Protein AF-A0A7S4JSS5-F1 (afdb_monomer)

pLDDT: mean 75.56, std 13.75, range [35.56, 93.44]

Foldseek 3Di:
DDPDPVVVVVVVVVLVVVLVQVLCVVVVHDGPCDPVNVVVCVVVVSDNPDDPDPDDLVSLLVVLVVVCVVVVDSDDDCPDPPVPNSVPLLVLLVLVVCVVVVNNVVDPDDRDDPVSVVSCVVRVRDSDDPPPPDVVVLVVVLVVVCVVVVDSDDDPDPVPDPVVCVVNSVVVVVVCVVVVVPPPPDD

Sequence (187 aa):
MAIGDGMHAALCRWAMLQRYKWKRVLGGKKNPLTPARIKALQSINFEVRVKAREKSFWDWFEELKEYKEKYGTAHVPAKDKDKELAIWAPHTRHTFSLMKQGGAKKRNVTVPKEEEFKTLSEIGFKFEVYPRKDCWTYFSKLRAYAEEHGTCHVSKDPHDQDKAYKDVYDFVAGNRAPWHQKRGERK

InterPro domains:
  IPR005114 Helicase-associated [PF03457] (54-125)

Radius of gyration: 26.45 Å; Cα contacts (8 Å, |Δi|>4): 104; chains: 1; bounding box: 56×60×69 Å

Mean predicted aligned error: 16.42 Å

Secondary structure (DSSP, 8-state):
----HHHHHHHHHHHHHHHHHHHHHHTT------HHHHHHHHTTT-------PPPPHHHHHHHHHHHHHHHS-S---TT-S-HHHHHHHHHHHHHHHHHHTTGGGGTT--PPPHHHHHHHHHTT-----PPP--HHHHHHHHHHHHHHHS-------TTS--GGGHHHHHHHHHHHTTTSTTSS---

Organism: NCBI:txid265563

Solvent-accessible surface area (backbone atoms only — not comparable to full-atom values): 11566 Å² total; per-residue (Å²): 136,86,82,56,76,63,59,57,54,52,49,52,53,50,52,50,51,51,37,53,49,51,50,34,49,77,68,74,39,93,61,92,73,46,72,69,57,52,54,60,36,54,77,69,69,58,78,64,85,65,75,71,80,80,76,48,74,66,56,54,50,52,53,43,49,55,44,18,71,75,67,76,41,43,75,69,49,81,82,41,91,53,59,64,57,22,53,46,54,60,50,56,20,49,54,49,54,30,48,77,69,68,50,43,85,80,48,103,61,90,74,79,51,74,68,59,51,50,57,41,47,75,66,57,41,75,55,76,69,76,73,74,85,49,68,65,65,50,47,54,51,46,48,51,45,23,72,75,68,74,41,77,79,76,71,88,52,85,90,71,59,60,74,90,50,50,68,53,41,56,51,53,51,64,68,49,62,67,59,68,73,66,70,77,78,76,131

Structure (mmCIF, N/CA/C/O backbone):
data_AF-A0A7S4JSS5-F1
#
_entry.id   AF-A0A7S4JSS5-F1
#
loop_
_atom_site.group_PDB
_atom_site.id
_atom_site.type_symbol
_atom_site.label_atom_id
_atom_site.label_alt_id
_atom_site.label_comp_id
_atom_site.label_asym_id
_atom_site.label_entity_id
_atom_site.label_seq_id
_atom_site.pdbx_PDB_ins_code
_atom_site.Cartn_x
_atom_site.Cartn_y
_atom_site.Cartn_z
_atom_site.occupancy
_atom_site.B_iso_or_equiv
_atom_site.auth_seq_id
_atom_site.auth_comp_id
_atom_site.auth_asym_id
_atom_site.auth_atom_id
_atom_site.pdbx_PDB_model_num
ATOM 1 N N . MET A 1 1 ? 2.925 -44.717 -25.547 1.00 35.56 1 MET A N 1
ATOM 2 C CA . MET A 1 1 ? 4.253 -44.068 -25.558 1.00 35.56 1 MET A CA 1
ATOM 3 C C . MET A 1 1 ? 4.213 -42.890 -24.598 1.00 35.56 1 MET A C 1
ATOM 5 O O . MET A 1 1 ? 3.570 -41.895 -24.901 1.00 35.56 1 MET A O 1
ATOM 9 N N . ALA A 1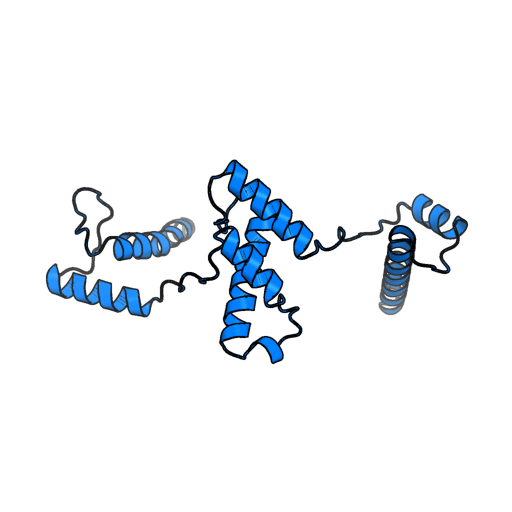 2 ? 4.789 -43.047 -23.404 1.00 46.22 2 ALA A N 1
ATOM 10 C CA . ALA A 1 2 ? 4.842 -41.994 -22.393 1.00 46.22 2 ALA A CA 1
ATOM 11 C C . ALA A 1 2 ? 5.943 -40.997 -22.780 1.00 46.22 2 ALA A C 1
ATOM 13 O O . ALA A 1 2 ? 7.128 -41.293 -22.648 1.00 46.22 2 ALA A O 1
ATOM 14 N N . ILE A 1 3 ? 5.557 -39.848 -23.332 1.00 46.34 3 ILE A N 1
ATOM 15 C CA . ILE A 1 3 ? 6.494 -38.766 -23.640 1.00 46.34 3 ILE A CA 1
ATOM 16 C C . ILE A 1 3 ? 6.808 -38.071 -22.313 1.00 46.34 3 ILE A C 1
ATOM 18 O O . ILE A 1 3 ? 5.915 -37.586 -21.625 1.00 46.34 3 ILE A O 1
ATOM 22 N N . GLY A 1 4 ? 8.082 -38.135 -21.932 1.00 47.12 4 GLY A N 1
ATOM 23 C CA . GLY A 1 4 ? 8.571 -37.950 -20.572 1.00 47.12 4 GLY A CA 1
ATOM 24 C C . GLY A 1 4 ? 8.329 -36.580 -19.939 1.00 47.12 4 GLY A C 1
ATOM 25 O O . GLY A 1 4 ? 8.569 -35.524 -20.527 1.00 47.12 4 GLY A O 1
ATOM 26 N N . ASP A 1 5 ? 7.992 -36.649 -18.656 1.00 58.59 5 ASP A N 1
ATOM 27 C CA . ASP A 1 5 ? 7.847 -35.574 -17.667 1.00 58.59 5 ASP A CA 1
ATOM 28 C C . ASP A 1 5 ? 9.017 -34.547 -17.680 1.00 58.59 5 ASP A C 1
ATOM 30 O O . ASP A 1 5 ? 8.863 -33.354 -17.408 1.00 58.59 5 ASP A O 1
ATOM 34 N N . GLY A 1 6 ? 10.211 -34.972 -18.118 1.00 59.28 6 GLY A N 1
ATOM 35 C CA . GLY A 1 6 ? 11.405 -34.126 -18.239 1.00 59.28 6 GLY A CA 1
ATOM 36 C C . GLY A 1 6 ? 11.409 -33.126 -19.409 1.00 59.28 6 GLY A C 1
ATOM 37 O O . GLY A 1 6 ? 11.974 -32.035 -19.270 1.00 59.28 6 GLY A O 1
ATOM 38 N N . MET A 1 7 ? 10.769 -33.441 -20.547 1.00 61.00 7 MET A N 1
ATOM 39 C CA . MET A 1 7 ? 10.690 -32.517 -21.697 1.00 61.00 7 MET A CA 1
ATOM 40 C C . MET A 1 7 ? 9.817 -31.307 -21.371 1.00 61.00 7 MET A C 1
ATOM 42 O O . MET A 1 7 ? 10.160 -30.173 -21.718 1.00 61.00 7 MET A O 1
ATOM 46 N N . HIS A 1 8 ? 8.728 -31.536 -20.638 1.00 72.88 8 HIS A N 1
ATOM 47 C CA . HIS A 1 8 ? 7.829 -30.478 -20.203 1.00 72.88 8 HIS A CA 1
ATOM 48 C C . HIS A 1 8 ? 8.540 -29.516 -19.233 1.00 72.88 8 HIS A C 1
ATOM 50 O O . HIS A 1 8 ? 8.498 -28.299 -19.412 1.00 72.88 8 HIS A O 1
ATOM 56 N N . ALA A 1 9 ? 9.324 -30.042 -18.285 1.00 78.94 9 ALA A N 1
ATOM 57 C CA . ALA A 1 9 ? 10.119 -29.231 -17.360 1.00 78.94 9 ALA A CA 1
ATOM 58 C C . ALA A 1 9 ? 11.232 -28.413 -18.050 1.00 78.94 9 ALA A C 1
ATOM 60 O O . ALA A 1 9 ? 11.518 -27.275 -17.659 1.00 78.94 9 ALA A O 1
ATOM 61 N N . ALA A 1 10 ? 11.888 -28.965 -19.075 1.00 84.88 10 ALA A N 1
ATOM 62 C CA . ALA A 1 10 ? 12.876 -28.233 -19.871 1.00 84.88 10 ALA A CA 1
ATOM 63 C C . ALA A 1 10 ? 12.229 -27.084 -20.665 1.00 84.88 10 ALA A C 1
ATOM 65 O O . ALA A 1 10 ? 12.739 -25.959 -20.642 1.00 84.88 10 ALA A O 1
ATOM 66 N N . LEU A 1 11 ? 11.069 -27.335 -21.282 1.00 85.44 11 LEU A N 1
ATOM 67 C CA . LEU A 1 11 ? 10.308 -26.320 -22.007 1.00 85.44 11 LEU A CA 1
ATOM 68 C C . LEU A 1 11 ? 9.803 -25.209 -21.076 1.00 85.44 11 LEU A C 1
ATOM 70 O O . LEU A 1 11 ? 9.965 -24.030 -21.394 1.00 85.44 11 LEU A O 1
ATOM 74 N N . CYS A 1 12 ? 9.277 -25.552 -19.895 1.00 81.75 12 CYS A N 1
ATOM 75 C CA . CYS A 1 12 ? 8.869 -24.568 -18.889 1.00 81.75 12 CYS A CA 1
ATOM 76 C C . CYS A 1 12 ? 10.036 -23.666 -18.468 1.00 81.75 12 CYS A C 1
ATOM 78 O O . CYS A 1 12 ? 9.891 -22.442 -18.436 1.00 81.75 12 CYS A O 1
ATOM 80 N N . ARG A 1 13 ? 11.212 -24.246 -18.186 1.00 84.12 13 ARG A N 1
ATOM 81 C CA . ARG A 1 13 ? 12.423 -23.482 -17.833 1.00 84.12 13 ARG A CA 1
ATOM 82 C C . ARG A 1 13 ? 12.860 -22.557 -18.963 1.00 84.12 13 ARG A C 1
ATOM 84 O O . ARG A 1 13 ? 13.151 -21.385 -18.718 1.00 84.12 13 ARG A O 1
ATOM 91 N N . TRP A 1 14 ? 12.855 -23.050 -20.199 1.00 89.19 14 TRP A N 1
ATOM 92 C CA . TRP A 1 14 ? 13.199 -22.242 -21.363 1.00 89.19 14 TRP A CA 1
ATOM 93 C C . TRP A 1 14 ? 12.212 -21.088 -21.569 1.00 89.19 14 TRP A C 1
ATOM 95 O O . TRP A 1 14 ? 12.639 -19.942 -21.717 1.00 89.19 14 TRP A O 1
ATOM 105 N N . ALA A 1 15 ? 10.905 -21.350 -21.489 1.00 86.81 15 ALA A N 1
ATOM 106 C CA . ALA A 1 15 ? 9.869 -20.328 -21.604 1.00 86.81 15 ALA A CA 1
ATOM 107 C C . ALA A 1 15 ? 9.991 -19.264 -20.498 1.00 86.81 15 ALA A C 1
ATOM 109 O O . ALA A 1 15 ? 9.910 -18.066 -20.777 1.00 86.81 15 ALA A O 1
ATOM 110 N N . MET A 1 16 ? 10.262 -19.664 -19.250 1.00 83.12 16 MET A N 1
ATOM 111 C CA . MET A 1 16 ? 10.532 -18.720 -18.156 1.00 83.12 16 MET A CA 1
ATOM 112 C C . MET A 1 16 ? 11.741 -17.828 -18.453 1.00 83.12 16 MET A C 1
ATOM 114 O O . MET A 1 16 ? 11.676 -16.614 -18.252 1.00 83.12 16 MET A O 1
ATOM 118 N N . LEU A 1 17 ? 12.819 -18.403 -18.989 1.00 87.38 17 LEU A N 1
ATOM 119 C CA . LEU A 1 17 ? 14.012 -17.650 -19.360 1.00 87.38 17 LEU A CA 1
ATOM 120 C C . LEU A 1 17 ? 13.736 -16.658 -20.500 1.00 87.38 17 LEU A C 1
ATOM 122 O O . LEU A 1 17 ? 14.213 -15.524 -20.434 1.00 87.38 17 LEU A O 1
ATOM 126 N N . GLN A 1 18 ? 12.948 -17.041 -21.512 1.00 89.25 18 GLN A N 1
ATOM 127 C CA . GLN A 1 18 ? 12.545 -16.121 -22.583 1.00 89.25 18 GLN A CA 1
ATOM 128 C C . GLN A 1 18 ? 11.708 -14.960 -22.033 1.00 89.25 18 GLN A C 1
ATOM 130 O O . GLN A 1 18 ? 12.017 -13.806 -22.324 1.00 89.25 18 GLN A O 1
ATOM 135 N N . ARG A 1 19 ? 10.720 -15.233 -21.165 1.00 86.56 19 ARG A N 1
ATOM 136 C CA . ARG A 1 19 ? 9.912 -14.189 -20.503 1.00 86.56 19 ARG A CA 1
ATOM 137 C C . ARG A 1 19 ? 10.776 -13.239 -19.676 1.00 86.56 19 ARG A C 1
ATOM 139 O O . ARG A 1 19 ? 10.634 -12.024 -19.796 1.00 86.56 19 ARG A O 1
ATOM 146 N N . TYR A 1 20 ? 11.700 -13.771 -18.874 1.00 83.31 20 TYR A N 1
ATOM 147 C CA . TYR A 1 20 ? 12.634 -12.967 -18.081 1.00 83.31 20 TYR A CA 1
ATOM 148 C C . TYR A 1 20 ? 13.501 -12.074 -18.971 1.00 83.31 20 TYR A C 1
ATOM 150 O O . TYR A 1 20 ? 13.651 -10.876 -18.711 1.00 83.31 20 TYR A O 1
ATOM 158 N N . LYS A 1 21 ? 14.063 -12.640 -20.045 1.00 86.50 21 LYS A N 1
ATOM 159 C CA . LYS A 1 21 ? 14.942 -11.885 -20.928 1.00 86.50 21 LYS A CA 1
ATOM 160 C C . LYS A 1 21 ? 14.178 -10.802 -21.698 1.00 86.50 21 LYS A C 1
ATOM 162 O O . LYS A 1 21 ? 14.630 -9.659 -21.741 1.00 86.50 21 LYS A O 1
ATOM 167 N N . TRP A 1 22 ? 13.004 -11.120 -22.229 1.00 86.38 22 TRP A N 1
ATOM 168 C CA . TRP A 1 22 ? 12.162 -10.146 -22.918 1.00 86.38 22 TRP A CA 1
ATOM 169 C C . TRP A 1 22 ? 11.688 -9.035 -21.961 1.00 86.38 22 TRP A C 1
ATOM 171 O O . TRP A 1 22 ? 11.808 -7.859 -22.297 1.00 86.38 22 TRP A O 1
ATOM 181 N N . LYS A 1 23 ? 11.315 -9.353 -20.710 1.00 81.06 23 LYS A N 1
ATOM 182 C CA . LYS A 1 23 ? 11.014 -8.340 -19.675 1.00 81.06 23 LYS A CA 1
ATOM 183 C C . LYS A 1 23 ? 12.166 -7.347 -19.465 1.00 81.06 23 LYS A C 1
ATOM 185 O O . LYS A 1 23 ? 11.926 -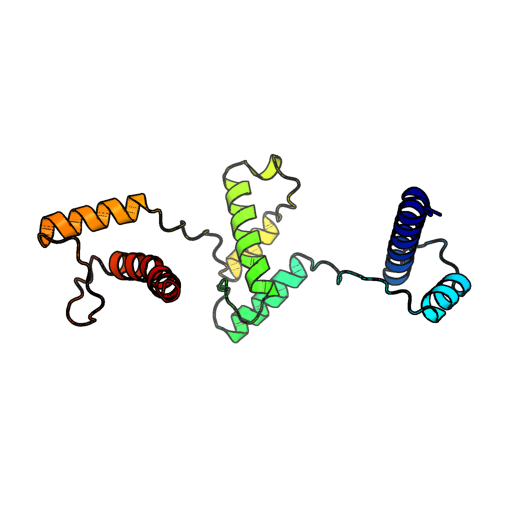6.158 -19.282 1.00 81.06 23 LYS A O 1
ATOM 190 N N . ARG A 1 24 ? 13.421 -7.805 -19.496 1.00 80.50 24 ARG A N 1
ATOM 191 C CA . ARG A 1 24 ? 14.591 -6.915 -19.377 1.00 80.50 24 ARG A CA 1
ATOM 192 C C . ARG A 1 24 ? 14.757 -5.983 -20.578 1.00 80.50 24 ARG A C 1
ATOM 194 O O . ARG A 1 24 ? 15.133 -4.838 -20.357 1.00 80.50 24 ARG A O 1
ATOM 201 N N . VAL A 1 25 ? 14.466 -6.460 -21.794 1.00 82.25 25 VAL A N 1
ATOM 202 C CA . VAL A 1 25 ? 14.479 -5.629 -23.012 1.00 82.25 25 VAL A CA 1
ATOM 203 C C . VAL A 1 25 ? 13.425 -4.526 -22.908 1.00 82.25 25 VAL A C 1
ATOM 205 O O . VAL A 1 25 ? 13.749 -3.365 -23.123 1.00 82.25 25 VAL A O 1
ATOM 208 N N . LEU A 1 26 ? 12.202 -4.866 -22.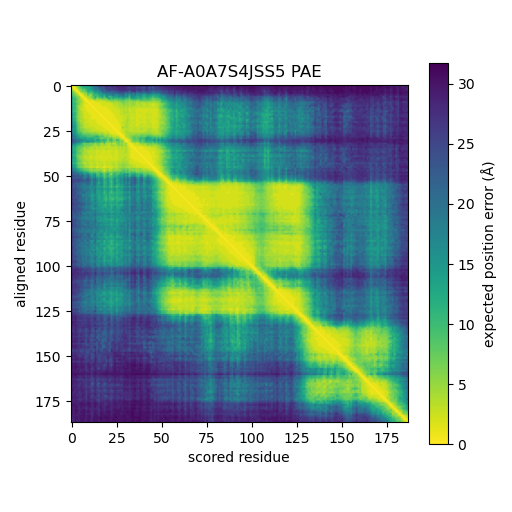481 1.00 77.75 26 LEU A N 1
ATOM 209 C CA . LEU A 1 26 ? 11.130 -3.883 -22.258 1.00 77.75 26 LEU A CA 1
ATOM 210 C C . LEU A 1 26 ? 11.490 -2.853 -21.176 1.00 77.75 26 LEU A C 1
ATOM 212 O O . LEU A 1 26 ? 11.133 -1.689 -21.288 1.00 77.75 26 LEU A O 1
ATOM 216 N N . GLY A 1 27 ? 12.232 -3.264 -20.145 1.00 74.75 27 GLY A N 1
ATOM 217 C CA . GLY A 1 27 ? 12.748 -2.374 -19.101 1.00 74.75 27 GLY A CA 1
ATOM 218 C C . GLY A 1 27 ? 14.031 -1.615 -19.464 1.00 74.75 27 GLY A C 1
ATOM 219 O O . GLY A 1 27 ? 14.712 -1.155 -18.550 1.00 74.75 27 GLY A O 1
ATOM 220 N N . GLY A 1 28 ? 14.423 -1.558 -20.743 1.00 74.88 28 GLY A N 1
ATOM 221 C CA . GLY A 1 28 ? 15.594 -0.807 -21.220 1.00 74.88 28 GLY A CA 1
ATOM 222 C C . GLY A 1 28 ? 16.959 -1.372 -20.802 1.00 74.88 28 GLY A C 1
ATOM 223 O O . GLY A 1 28 ? 17.986 -0.720 -20.983 1.00 74.88 28 GLY A O 1
ATOM 224 N N . LYS A 1 29 ? 17.017 -2.582 -20.229 1.00 74.88 29 LYS A N 1
ATOM 225 C CA . LYS A 1 29 ? 18.276 -3.203 -19.784 1.00 74.88 29 LYS A CA 1
ATOM 226 C C . LYS A 1 29 ? 18.942 -3.938 -20.950 1.00 74.88 29 LYS A C 1
ATOM 228 O O . LYS A 1 29 ? 18.287 -4.723 -21.633 1.00 74.88 29 LYS A O 1
ATOM 233 N N . LYS A 1 30 ? 20.268 -3.791 -21.107 1.00 69.62 30 LYS A N 1
ATOM 234 C CA . LYS A 1 30 ? 21.060 -4.560 -22.091 1.00 69.62 30 LYS A CA 1
ATOM 235 C C . LYS A 1 30 ? 20.833 -6.066 -21.896 1.00 69.62 30 LYS A C 1
ATOM 237 O O . LYS A 1 30 ? 21.023 -6.589 -20.792 1.00 69.62 30 LYS A O 1
ATOM 242 N N . ASN A 1 31 ? 20.392 -6.753 -22.950 1.00 71.81 31 ASN A N 1
ATOM 243 C CA . ASN A 1 31 ? 20.125 -8.190 -22.940 1.00 71.81 31 ASN A CA 1
ATOM 244 C C . ASN A 1 31 ? 20.330 -8.797 -24.343 1.00 71.81 31 ASN A C 1
ATOM 246 O O . ASN A 1 31 ? 19.901 -8.179 -25.312 1.00 71.81 31 ASN A O 1
ATOM 250 N N . PRO A 1 32 ? 20.906 -10.007 -24.470 1.00 66.06 32 PRO A N 1
ATOM 251 C CA . PRO A 1 32 ? 21.094 -10.726 -25.738 1.00 66.06 32 PRO A CA 1
ATOM 252 C C . PRO A 1 32 ? 19.828 -11.183 -26.495 1.00 66.06 32 PRO A C 1
ATOM 254 O O . PRO A 1 32 ? 19.960 -12.000 -27.407 1.00 66.06 32 PRO A O 1
ATOM 257 N N . LEU A 1 33 ? 18.603 -10.745 -26.159 1.00 77.31 33 LEU A N 1
ATOM 258 C CA . LEU A 1 33 ? 17.459 -11.096 -27.015 1.00 77.31 33 LEU A CA 1
ATOM 259 C C . LEU A 1 33 ? 17.535 -10.270 -28.300 1.00 77.31 33 LEU A C 1
ATOM 261 O O . LEU A 1 33 ? 17.313 -9.063 -28.282 1.00 77.31 33 LEU A O 1
ATOM 265 N N . THR A 1 34 ? 17.858 -10.924 -29.412 1.00 84.25 34 THR A N 1
ATOM 266 C CA . THR A 1 34 ? 17.898 -10.259 -30.712 1.00 84.25 34 THR A CA 1
ATOM 267 C C . THR A 1 34 ? 16.483 -9.862 -31.152 1.00 84.25 34 THR A C 1
ATOM 269 O O . THR A 1 34 ? 15.525 -10.587 -30.855 1.00 84.25 34 THR A O 1
ATOM 272 N N . PRO A 1 35 ? 16.321 -8.764 -31.914 1.00 84.12 35 PRO A N 1
ATOM 273 C CA . PRO A 1 35 ? 15.027 -8.390 -32.490 1.00 84.12 35 PRO A CA 1
ATOM 274 C C . PRO A 1 35 ? 14.380 -9.528 -33.294 1.00 84.12 35 PRO A C 1
ATOM 276 O O . PRO A 1 35 ? 13.177 -9.756 -33.200 1.00 84.12 35 PRO A O 1
ATOM 279 N N . ALA A 1 36 ? 15.192 -10.318 -34.006 1.00 87.62 36 ALA A N 1
ATOM 280 C CA . ALA A 1 36 ? 14.738 -11.499 -34.737 1.00 87.62 36 ALA A CA 1
ATOM 281 C C . ALA A 1 36 ? 14.100 -12.558 -33.818 1.00 87.62 36 ALA A C 1
ATOM 283 O O . ALA A 1 36 ? 13.058 -13.122 -34.148 1.00 87.62 36 ALA A O 1
ATOM 284 N N . ARG A 1 37 ? 14.679 -12.798 -32.630 1.00 86.88 37 ARG A N 1
ATOM 285 C CA . ARG A 1 37 ? 14.110 -13.727 -31.644 1.00 86.88 37 ARG A CA 1
ATOM 286 C C . ARG A 1 37 ? 12.810 -13.189 -31.043 1.00 86.88 37 ARG A C 1
ATOM 288 O O . ARG A 1 37 ? 11.900 -13.979 -30.828 1.00 86.88 37 ARG A O 1
ATOM 295 N N . ILE A 1 38 ? 12.704 -11.879 -30.802 1.00 86.12 38 ILE A N 1
ATOM 296 C CA . ILE A 1 38 ? 11.454 -11.247 -30.340 1.00 86.12 38 ILE A CA 1
ATOM 297 C C . ILE A 1 38 ? 10.347 -11.462 -31.375 1.00 86.12 38 ILE A C 1
ATOM 299 O O . ILE A 1 38 ? 9.281 -11.958 -31.024 1.00 86.12 38 ILE A O 1
ATOM 303 N N . LYS A 1 39 ? 10.629 -11.184 -32.654 1.00 88.94 39 LYS A N 1
ATOM 304 C CA . LYS A 1 39 ? 9.668 -11.363 -33.751 1.00 88.94 39 LYS A CA 1
ATOM 305 C C . LYS A 1 39 ? 9.189 -12.816 -33.873 1.00 88.94 39 LYS A C 1
ATOM 307 O O . LYS A 1 39 ? 7.998 -13.051 -34.038 1.00 88.94 39 LYS A O 1
ATOM 312 N N . ALA A 1 40 ? 10.094 -13.785 -33.718 1.00 91.56 40 ALA A N 1
ATOM 313 C CA . ALA A 1 40 ? 9.752 -15.210 -33.730 1.00 91.56 40 ALA A CA 1
ATOM 314 C C . ALA A 1 40 ? 8.912 -15.655 -32.514 1.00 91.56 40 ALA A C 1
ATOM 316 O O . ALA A 1 40 ? 8.106 -16.573 -32.614 1.00 91.56 40 ALA A O 1
ATOM 317 N N . LEU A 1 41 ? 9.091 -15.023 -31.350 1.00 90.06 41 LEU A N 1
ATOM 318 C CA . LEU A 1 41 ? 8.246 -15.278 -30.180 1.00 90.06 41 LEU A CA 1
ATOM 319 C C . LEU A 1 41 ? 6.865 -14.613 -30.341 1.00 90.06 41 LEU A C 1
ATOM 321 O O . LEU A 1 41 ? 5.849 -15.207 -29.991 1.00 90.06 41 LEU A O 1
ATOM 325 N N . GLN A 1 42 ? 6.805 -13.417 -30.930 1.00 88.81 42 GLN A N 1
ATOM 326 C CA . GLN A 1 42 ? 5.543 -12.740 -31.249 1.00 88.81 42 GLN A CA 1
ATOM 327 C C . GLN A 1 42 ? 4.704 -13.521 -32.266 1.00 88.81 42 GLN A C 1
ATOM 329 O O . GLN A 1 42 ? 3.492 -13.612 -32.094 1.00 88.81 42 GLN A O 1
ATOM 334 N N . SER A 1 43 ? 5.325 -14.136 -33.280 1.00 93.00 43 SER A N 1
ATOM 335 C CA . SER A 1 43 ? 4.597 -14.901 -34.305 1.00 93.00 43 SER A CA 1
ATOM 336 C C . SER A 1 43 ? 3.879 -16.140 -33.763 1.00 93.00 43 SER A C 1
ATOM 338 O O . SER A 1 43 ? 2.972 -16.642 -34.414 1.00 93.00 43 SER A O 1
ATOM 340 N N . ILE A 1 44 ? 4.269 -16.631 -32.583 1.00 91.25 44 ILE A N 1
ATOM 341 C CA . ILE A 1 44 ? 3.601 -17.743 -31.886 1.00 91.25 44 ILE A CA 1
ATOM 342 C C . ILE A 1 44 ? 2.734 -17.264 -30.711 1.00 91.25 44 ILE A C 1
ATOM 344 O O . ILE A 1 44 ? 2.404 -18.050 -29.827 1.00 91.25 44 ILE A O 1
ATOM 348 N N . ASN A 1 45 ? 2.410 -15.968 -30.667 1.00 85.69 45 ASN A N 1
ATOM 349 C CA . ASN A 1 45 ? 1.656 -15.327 -29.591 1.00 85.69 45 ASN A CA 1
ATOM 350 C C . ASN A 1 45 ? 2.255 -15.581 -28.189 1.00 85.69 45 ASN A C 1
ATOM 352 O O . ASN A 1 45 ? 1.544 -15.799 -27.207 1.00 85.69 45 ASN A O 1
ATOM 356 N N . PHE A 1 46 ? 3.590 -15.598 -28.083 1.00 86.56 46 PHE A N 1
ATOM 357 C CA . PHE A 1 46 ? 4.279 -15.840 -26.817 1.00 86.56 46 PHE A CA 1
ATOM 358 C C . PHE A 1 46 ? 4.099 -14.657 -25.859 1.00 86.56 46 PHE A C 1
ATOM 360 O O . PHE A 1 46 ? 4.767 -13.627 -25.971 1.00 86.56 46 PHE A O 1
ATOM 367 N N . GLU A 1 47 ? 3.222 -14.822 -24.872 1.00 79.75 47 GLU A N 1
ATOM 368 C CA . GLU A 1 47 ? 2.935 -13.782 -23.888 1.00 79.75 47 GLU A CA 1
ATOM 369 C C . GLU A 1 47 ? 4.091 -13.567 -22.899 1.00 79.75 47 GLU A C 1
ATOM 371 O O . GLU A 1 47 ? 4.485 -14.458 -22.126 1.00 79.75 47 GLU A O 1
ATOM 376 N N . VAL A 1 48 ? 4.577 -12.326 -22.835 1.00 77.38 48 VAL A N 1
ATOM 377 C CA . VAL A 1 48 ? 5.369 -11.850 -21.701 1.00 77.38 48 VAL A CA 1
ATOM 378 C C . VAL A 1 48 ? 4.413 -11.288 -20.667 1.00 77.38 48 VAL A C 1
ATOM 380 O O . VAL A 1 48 ? 3.928 -10.167 -20.787 1.00 77.38 48 VAL A O 1
ATOM 383 N N . ARG A 1 49 ? 4.183 -12.046 -19.596 1.00 66.31 49 ARG A N 1
ATOM 384 C CA . ARG A 1 49 ? 3.525 -11.512 -18.400 1.00 66.31 49 ARG A CA 1
ATOM 385 C C . ARG A 1 49 ? 4.489 -10.574 -17.682 1.00 66.31 49 ARG A C 1
ATOM 387 O O . ARG A 1 49 ? 5.218 -10.970 -16.771 1.00 66.31 49 ARG A O 1
ATOM 394 N N . VAL A 1 50 ? 4.544 -9.328 -18.134 1.00 59.09 50 VAL A N 1
ATOM 395 C CA . VAL A 1 50 ? 5.219 -8.260 -17.407 1.00 59.09 50 VAL A CA 1
ATOM 396 C C . VAL A 1 50 ? 4.284 -7.876 -16.269 1.00 59.09 50 VAL A C 1
ATOM 398 O O . VAL A 1 50 ? 3.249 -7.264 -16.500 1.00 59.09 50 VAL A O 1
ATOM 401 N N . LYS A 1 51 ? 4.618 -8.258 -15.028 1.00 56.38 51 LYS A N 1
ATOM 402 C CA . LYS A 1 51 ? 4.044 -7.554 -13.873 1.00 56.38 51 LYS A CA 1
ATOM 403 C C . LYS A 1 51 ? 4.322 -6.069 -14.095 1.00 56.38 51 LYS A C 1
ATOM 405 O O . LYS A 1 51 ? 5.487 -5.744 -14.358 1.00 56.38 51 LYS A O 1
ATOM 410 N N . ALA A 1 52 ? 3.281 -5.237 -14.031 1.00 58.69 52 ALA A N 1
ATOM 411 C CA . ALA A 1 52 ? 3.413 -3.787 -14.071 1.00 58.69 52 ALA A CA 1
ATOM 412 C C . ALA A 1 52 ? 4.564 -3.357 -13.153 1.00 58.69 52 ALA A C 1
ATOM 414 O O . ALA A 1 52 ? 4.861 -4.043 -12.166 1.00 58.69 52 ALA A O 1
ATOM 415 N N . ARG A 1 53 ? 5.270 -2.286 -13.533 1.00 61.84 53 ARG A N 1
ATOM 416 C CA . ARG A 1 53 ? 6.360 -1.739 -12.722 1.00 61.84 53 ARG A CA 1
ATOM 417 C C . ARG A 1 53 ? 5.862 -1.630 -11.279 1.00 61.84 53 ARG A C 1
ATOM 419 O O . ARG A 1 53 ? 4.805 -1.056 -11.048 1.00 61.84 53 ARG A O 1
ATOM 426 N N . GLU A 1 54 ? 6.588 -2.240 -10.344 1.00 69.62 54 GLU A N 1
ATOM 427 C CA . GLU A 1 54 ? 6.261 -2.103 -8.927 1.00 69.62 54 GLU A CA 1
ATOM 428 C C . GLU A 1 54 ? 6.341 -0.617 -8.581 1.00 69.62 54 GLU A C 1
ATOM 430 O O . GLU A 1 54 ? 7.371 0.020 -8.826 1.00 69.62 54 GLU A O 1
ATOM 435 N N . LYS A 1 55 ? 5.225 -0.073 -8.091 1.00 80.88 55 LYS A N 1
ATOM 436 C CA . LYS A 1 55 ? 5.124 1.314 -7.647 1.00 80.88 55 LYS A CA 1
ATOM 437 C C . LYS A 1 55 ? 6.158 1.577 -6.559 1.00 80.88 55 LYS A C 1
ATOM 439 O O . LYS A 1 55 ? 6.300 0.787 -5.620 1.00 80.88 55 LYS A O 1
ATOM 444 N N . SER A 1 56 ? 6.888 2.675 -6.712 1.00 85.56 56 SER A N 1
ATOM 445 C CA . SER A 1 56 ? 7.799 3.183 -5.695 1.00 85.56 56 SER A CA 1
ATOM 446 C C . SER A 1 56 ? 7.016 3.747 -4.506 1.00 85.56 56 SER A C 1
ATOM 448 O O . SER A 1 56 ? 5.816 3.993 -4.609 1.00 85.56 56 SER A O 1
ATOM 450 N N . PHE A 1 57 ? 7.683 3.975 -3.372 1.00 85.69 57 PHE A N 1
ATOM 451 C CA . PHE A 1 57 ? 7.061 4.672 -2.241 1.00 85.69 57 PHE A CA 1
ATOM 452 C C . PHE A 1 57 ? 6.475 6.033 -2.659 1.00 85.69 57 PHE A C 1
ATOM 454 O O . PHE A 1 57 ? 5.364 6.364 -2.258 1.00 85.69 57 PHE A O 1
ATOM 461 N N . TRP A 1 58 ? 7.199 6.792 -3.487 1.00 87.88 58 TRP A N 1
ATOM 462 C CA . TRP A 1 58 ? 6.771 8.118 -3.931 1.00 87.88 58 TRP A CA 1
ATOM 463 C C . TRP A 1 58 ? 5.553 8.062 -4.851 1.00 87.88 58 TRP A C 1
ATOM 465 O O . TRP A 1 58 ? 4.675 8.906 -4.715 1.00 87.88 58 TRP A O 1
ATOM 475 N N . ASP A 1 59 ? 5.454 7.027 -5.689 1.00 89.69 59 ASP A N 1
ATOM 476 C CA . ASP A 1 59 ? 4.281 6.794 -6.541 1.00 89.69 59 ASP A CA 1
ATOM 477 C C . ASP A 1 59 ? 3.035 6.579 -5.655 1.00 89.69 59 ASP A C 1
ATOM 479 O O . ASP A 1 59 ? 1.992 7.193 -5.859 1.00 89.69 59 ASP A O 1
ATOM 483 N N . TRP A 1 60 ? 3.160 5.766 -4.597 1.00 90.50 60 TRP A N 1
ATOM 484 C CA . TRP A 1 60 ? 2.076 5.555 -3.629 1.00 90.50 60 TRP A CA 1
ATOM 485 C C . TRP A 1 60 ? 1.738 6.802 -2.815 1.00 90.50 60 TRP A C 1
ATOM 487 O O . TRP A 1 60 ? 0.581 7.026 -2.464 1.00 90.50 60 TRP A O 1
ATOM 497 N N . PHE A 1 61 ? 2.748 7.598 -2.472 1.00 90.62 61 PHE A N 1
ATOM 498 C CA . PHE A 1 61 ? 2.563 8.838 -1.733 1.00 90.62 61 PHE A CA 1
ATOM 499 C C . PHE A 1 61 ? 1.792 9.878 -2.552 1.00 90.62 61 PHE A C 1
ATOM 501 O O . PHE A 1 61 ? 0.930 10.565 -2.004 1.00 90.62 61 PHE A O 1
ATOM 508 N N . GLU A 1 62 ? 2.076 9.975 -3.849 1.00 91.56 62 GLU A N 1
ATOM 509 C CA . GLU A 1 62 ? 1.355 10.843 -4.779 1.00 91.56 62 GLU A CA 1
ATOM 510 C C . GLU A 1 62 ? -0.110 10.413 -4.920 1.00 91.56 62 GLU A C 1
ATOM 512 O O . GLU A 1 62 ? -1.008 11.216 -4.674 1.00 91.56 62 GLU A O 1
ATOM 517 N N . GLU A 1 63 ? -0.374 9.124 -5.134 1.00 92.44 63 GLU A N 1
ATOM 518 C CA . GLU A 1 63 ? -1.748 8.602 -5.185 1.00 92.44 63 GLU A CA 1
ATOM 519 C C . GLU A 1 63 ? -2.515 8.812 -3.877 1.00 92.44 63 GLU A C 1
ATOM 521 O O . GLU A 1 63 ? -3.710 9.107 -3.874 1.00 92.44 63 GLU A O 1
ATOM 526 N N . LEU A 1 64 ? -1.838 8.705 -2.734 1.00 92.38 64 LEU A N 1
ATOM 527 C CA . LEU A 1 64 ? -2.460 8.965 -1.443 1.00 92.38 64 LEU A CA 1
ATOM 528 C C . LEU A 1 64 ? -2.793 10.455 -1.246 1.00 92.38 64 LEU A C 1
ATOM 530 O O . LEU A 1 64 ? -3.776 10.771 -0.569 1.00 92.38 64 LEU A O 1
ATOM 534 N N . LYS A 1 65 ? -2.014 11.375 -1.834 1.00 93.44 65 LYS A N 1
ATOM 535 C CA . LYS A 1 65 ? -2.351 12.808 -1.862 1.00 93.44 65 LYS A CA 1
ATOM 536 C C . LYS A 1 65 ? -3.594 13.061 -2.700 1.00 93.44 65 LYS A C 1
ATOM 538 O O . LYS A 1 65 ? -4.506 13.719 -2.206 1.00 93.44 65 LYS A O 1
ATOM 543 N N . GLU A 1 66 ? -3.658 12.496 -3.902 1.00 92.44 66 GLU A N 1
ATOM 544 C CA . GLU A 1 66 ? -4.837 12.597 -4.771 1.00 92.44 66 GLU A CA 1
ATOM 545 C C . GLU A 1 66 ? -6.077 12.002 -4.091 1.00 92.44 66 GLU A C 1
ATOM 547 O O . GLU A 1 66 ? -7.158 12.594 -4.084 1.00 92.44 66 GLU A O 1
ATOM 552 N N . TYR A 1 67 ? -5.918 10.852 -3.431 1.00 92.81 67 TYR A N 1
ATOM 553 C CA . TYR A 1 67 ? -6.977 10.237 -2.639 1.00 92.81 67 TYR A CA 1
ATOM 554 C C . TYR A 1 67 ? -7.447 11.172 -1.513 1.00 92.81 67 TYR A C 1
ATOM 556 O O . TYR A 1 67 ? -8.649 11.361 -1.319 1.00 92.81 67 TYR A O 1
ATOM 564 N N . LYS A 1 68 ? -6.517 11.799 -0.783 1.00 92.19 68 LYS A N 1
ATOM 565 C CA . LYS A 1 68 ? -6.855 12.767 0.268 1.00 92.19 68 LYS A CA 1
ATOM 566 C C . LYS A 1 68 ? -7.579 13.986 -0.290 1.00 92.19 68 LYS A C 1
ATOM 568 O O . LYS A 1 68 ? -8.533 14.432 0.336 1.00 92.19 68 LYS A O 1
ATOM 573 N N . GLU A 1 69 ? -7.151 14.519 -1.427 1.00 91.44 69 GLU A N 1
ATOM 574 C CA . GLU A 1 69 ? -7.818 15.645 -2.084 1.00 91.44 69 GLU A CA 1
ATOM 575 C C . GLU A 1 69 ? -9.257 15.282 -2.471 1.00 91.44 69 GLU A C 1
ATOM 577 O O . GLU A 1 69 ? -10.192 16.033 -2.201 1.00 91.44 69 GLU A O 1
ATOM 582 N N . LYS A 1 70 ? -9.454 14.072 -3.000 1.00 91.06 70 LYS A N 1
ATOM 583 C CA . LYS A 1 70 ? -10.760 13.579 -3.440 1.00 91.06 70 LYS A CA 1
ATOM 584 C C . LYS A 1 70 ? -11.725 13.242 -2.300 1.00 91.06 70 LYS A C 1
ATOM 586 O O . LYS A 1 70 ? -12.923 13.487 -2.422 1.00 91.06 70 LYS A O 1
ATOM 591 N N . TYR A 1 71 ? -11.236 12.629 -1.223 1.00 88.81 71 TYR A N 1
ATOM 592 C CA . TYR A 1 71 ? -12.072 12.098 -0.135 1.00 88.81 71 TYR A CA 1
ATOM 593 C C . TYR A 1 71 ? -11.955 12.889 1.176 1.00 88.81 71 TYR A C 1
ATOM 595 O O . TYR A 1 71 ? -12.593 12.540 2.169 1.00 88.81 71 TYR A O 1
ATOM 603 N N . GLY A 1 72 ? -11.117 13.927 1.213 1.00 88.50 72 GLY A N 1
ATOM 604 C CA . GLY A 1 72 ? -10.827 14.732 2.402 1.00 88.50 72 GLY A CA 1
ATOM 605 C C . GLY A 1 72 ? -9.993 14.013 3.469 1.00 88.50 72 GLY A C 1
ATOM 606 O O . GLY A 1 72 ? -9.739 14.573 4.535 1.00 88.50 72 GLY A O 1
ATOM 607 N N . THR A 1 73 ? -9.566 12.769 3.229 1.00 88.25 73 THR A N 1
ATOM 608 C CA . THR A 1 73 ? -8.849 11.952 4.216 1.00 88.25 73 THR A CA 1
ATOM 609 C C . THR A 1 73 ? -7.795 11.064 3.573 1.00 88.25 73 THR A C 1
ATOM 611 O O . THR A 1 73 ? -8.020 10.485 2.519 1.00 88.25 73 THR A O 1
ATOM 614 N N . ALA A 1 74 ? -6.658 10.891 4.250 1.00 88.56 74 ALA A N 1
ATOM 615 C CA . ALA A 1 74 ? -5.640 9.897 3.891 1.00 88.56 74 ALA A CA 1
ATOM 616 C C . ALA A 1 74 ? -5.949 8.502 4.483 1.00 88.56 74 ALA A C 1
ATOM 618 O O . ALA A 1 74 ? -5.113 7.596 4.470 1.00 88.56 74 ALA A O 1
ATOM 619 N N . HIS A 1 75 ? -7.139 8.313 5.061 1.00 87.62 75 HIS A N 1
ATOM 620 C CA . HIS A 1 75 ? -7.584 7.010 5.534 1.00 87.62 75 HIS A CA 1
ATOM 621 C C . HIS A 1 75 ? -8.187 6.199 4.384 1.00 87.62 75 HIS A C 1
ATOM 623 O O . HIS A 1 75 ? -9.328 6.426 3.990 1.00 87.62 75 HIS A O 1
ATOM 629 N N . VAL A 1 76 ? -7.425 5.217 3.897 1.00 88.44 76 VAL A N 1
ATOM 630 C CA . VAL A 1 76 ? -7.899 4.250 2.898 1.00 88.44 76 VAL A CA 1
ATOM 631 C C . VAL A 1 76 ? -8.528 3.027 3.593 1.00 88.44 76 VAL A C 1
ATOM 633 O O . VAL A 1 76 ? -7.825 2.342 4.361 1.00 88.44 76 VAL A O 1
ATOM 636 N N . PRO A 1 77 ? -9.825 2.737 3.361 1.00 83.94 77 PRO A N 1
ATOM 637 C CA . PRO A 1 77 ? -10.498 1.532 3.842 1.00 83.94 77 PRO A CA 1
ATOM 638 C C . PRO A 1 77 ? -10.010 0.258 3.138 1.00 83.94 77 PRO A C 1
ATOM 640 O O . PRO A 1 77 ? -9.665 0.262 1.963 1.00 83.94 77 PRO A O 1
ATOM 643 N N . ALA A 1 78 ? -10.077 -0.889 3.819 1.00 80.38 78 ALA A N 1
ATOM 644 C CA . ALA A 1 78 ? -9.661 -2.177 3.239 1.00 80.38 78 ALA A CA 1
ATOM 645 C C . ALA A 1 78 ? -10.543 -2.663 2.068 1.00 80.38 78 ALA A C 1
ATOM 647 O O . ALA A 1 78 ? -10.154 -3.568 1.335 1.00 80.38 78 ALA A O 1
ATOM 648 N N . LYS A 1 79 ? -11.750 -2.105 1.921 1.00 81.31 79 LYS A N 1
ATOM 649 C CA . LYS A 1 79 ? -12.705 -2.418 0.845 1.00 81.31 79 LYS A CA 1
ATOM 650 C C . LYS A 1 79 ? -12.922 -1.223 -0.086 1.00 81.31 79 LYS A C 1
ATOM 652 O O . LYS A 1 79 ? -14.015 -1.071 -0.628 1.00 81.31 79 LYS A O 1
ATOM 657 N N . ASP A 1 80 ? -11.923 -0.352 -0.209 1.00 88.38 80 ASP A N 1
ATOM 658 C CA . ASP A 1 80 ? -12.032 0.793 -1.104 1.00 88.38 80 ASP A CA 1
ATOM 659 C C . ASP A 1 80 ? -12.197 0.361 -2.572 1.00 88.38 80 ASP A C 1
ATOM 661 O O . ASP A 1 80 ? -11.855 -0.762 -2.961 1.00 88.38 80 ASP A O 1
ATOM 665 N N . LYS A 1 81 ? -12.749 1.263 -3.391 1.00 84.44 81 LYS A N 1
ATOM 666 C CA . LYS A 1 81 ? -12.840 1.078 -4.842 1.00 84.44 81 LYS A CA 1
ATOM 667 C C . LYS A 1 81 ? -11.447 1.058 -5.467 1.00 84.44 81 LYS A C 1
ATOM 669 O O . LYS A 1 81 ? -11.230 0.305 -6.418 1.00 84.44 81 LYS A O 1
ATOM 674 N N . ASP A 1 82 ? -10.520 1.840 -4.916 1.00 87.06 82 ASP A N 1
ATOM 675 C CA . ASP A 1 82 ? -9.106 1.754 -5.245 1.00 87.06 82 ASP A CA 1
ATOM 676 C C . ASP A 1 82 ? -8.483 0.531 -4.564 1.00 87.06 82 ASP A C 1
ATOM 678 O O . ASP A 1 82 ? -8.039 0.552 -3.413 1.00 87.06 82 ASP A O 1
ATOM 682 N N . LYS A 1 83 ? -8.472 -0.578 -5.305 1.00 85.94 83 LYS A N 1
ATOM 683 C CA . LYS A 1 83 ? -7.927 -1.851 -4.828 1.00 85.94 83 LYS A CA 1
ATOM 684 C C . LYS A 1 83 ? -6.431 -1.766 -4.543 1.00 85.94 83 LYS A C 1
ATOM 686 O O . LYS A 1 83 ? -5.943 -2.517 -3.704 1.00 85.94 83 LYS A O 1
ATOM 691 N N . GLU A 1 84 ? -5.706 -0.905 -5.246 1.00 88.00 84 GLU A N 1
ATOM 692 C CA . GLU A 1 84 ? -4.258 -0.809 -5.127 1.00 88.00 84 GLU A CA 1
ATOM 693 C C . GLU A 1 84 ? -3.889 -0.105 -3.817 1.00 88.00 84 GLU A C 1
ATOM 695 O O . GLU A 1 84 ? -3.180 -0.693 -2.992 1.00 88.00 84 GLU A O 1
ATOM 700 N N . LEU A 1 85 ? -4.478 1.065 -3.548 1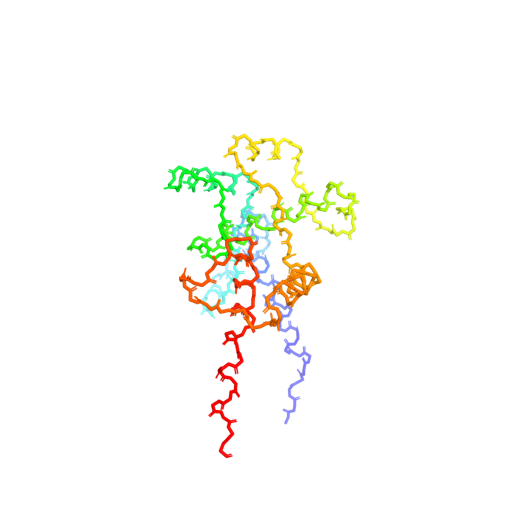.00 88.12 85 LEU A N 1
ATOM 701 C CA . LEU A 1 85 ? -4.308 1.762 -2.269 1.00 88.12 85 LEU A CA 1
ATOM 702 C C . LEU A 1 85 ? -4.883 0.965 -1.085 1.00 88.12 85 LEU A C 1
ATOM 704 O O . LEU A 1 85 ? -4.275 0.939 -0.010 1.00 88.12 85 LEU A O 1
ATOM 708 N N . ALA A 1 86 ? -6.013 0.269 -1.265 1.00 87.50 86 ALA A N 1
ATOM 709 C CA . ALA A 1 86 ? -6.623 -0.558 -0.2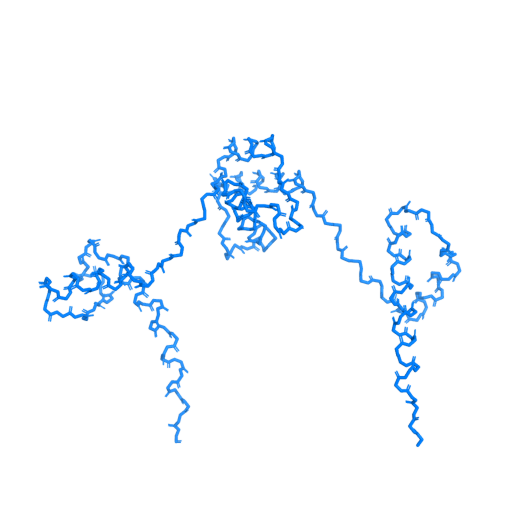17 1.00 87.50 86 ALA A CA 1
ATOM 710 C C . ALA A 1 86 ? -5.754 -1.755 0.200 1.00 87.50 86 ALA A C 1
ATOM 712 O O . ALA A 1 86 ? -5.853 -2.216 1.339 1.00 87.50 86 ALA A O 1
ATOM 713 N N . ILE A 1 87 ? -4.897 -2.257 -0.696 1.00 86.94 87 ILE A N 1
ATOM 714 C CA . ILE A 1 87 ? -3.910 -3.304 -0.395 1.00 86.94 87 ILE A CA 1
ATOM 715 C C . ILE A 1 87 ? -2.647 -2.688 0.210 1.00 86.94 87 ILE A C 1
ATOM 717 O O . ILE A 1 87 ? -2.102 -3.215 1.186 1.00 86.94 87 ILE A O 1
ATOM 721 N N . TRP A 1 88 ? -2.183 -1.574 -0.354 1.00 89.06 88 TRP A N 1
ATOM 722 C CA . TRP A 1 88 ? -0.942 -0.935 0.057 1.00 89.06 88 TRP A CA 1
ATOM 723 C C . TRP A 1 88 ? -1.021 -0.346 1.471 1.00 89.06 88 TRP A C 1
ATOM 725 O O . TRP A 1 88 ? -0.166 -0.644 2.305 1.00 89.06 88 TRP A O 1
ATOM 735 N N . ALA A 1 89 ? -2.071 0.414 1.796 1.00 88.62 89 ALA A N 1
ATOM 736 C CA . ALA A 1 89 ? -2.170 1.115 3.078 1.00 88.62 89 ALA A CA 1
ATOM 737 C C . ALA A 1 89 ? -2.101 0.178 4.309 1.00 88.62 89 ALA A C 1
ATOM 739 O O . ALA A 1 89 ? -1.338 0.473 5.234 1.00 88.62 89 ALA A O 1
ATOM 740 N N . PRO A 1 90 ? -2.815 -0.967 4.370 1.00 83.69 90 PRO A N 1
ATOM 741 C CA . PRO A 1 90 ? -2.662 -1.926 5.466 1.00 83.69 90 PRO A CA 1
ATOM 742 C C . PRO A 1 90 ? -1.270 -2.560 5.540 1.00 83.69 90 PRO A C 1
ATOM 744 O O . PRO A 1 90 ? -0.769 -2.779 6.644 1.00 83.69 90 PRO A O 1
ATOM 747 N N . HIS A 1 91 ? -0.640 -2.839 4.393 1.00 84.00 91 HIS A N 1
ATOM 748 C CA . HIS A 1 91 ? 0.721 -3.372 4.357 1.00 84.00 91 HIS A CA 1
ATOM 749 C C . HIS A 1 91 ? 1.703 -2.365 4.968 1.00 84.00 91 HIS A C 1
ATOM 751 O O . HIS A 1 91 ? 2.423 -2.722 5.896 1.00 84.00 91 HIS A O 1
ATOM 757 N N . THR A 1 92 ? 1.630 -1.096 4.559 1.00 86.25 92 THR A N 1
ATOM 758 C CA . THR A 1 92 ? 2.450 0.004 5.095 1.00 86.25 92 THR A CA 1
ATOM 759 C C . THR A 1 92 ? 2.261 0.204 6.606 1.00 86.25 92 THR A C 1
ATOM 761 O O . THR A 1 92 ? 3.234 0.372 7.344 1.00 86.25 92 THR A O 1
ATOM 764 N N . ARG A 1 93 ? 1.022 0.116 7.116 1.00 86.12 93 ARG A N 1
ATOM 765 C CA . ARG A 1 93 ? 0.744 0.151 8.570 1.00 86.12 93 ARG A CA 1
ATOM 766 C C . ARG A 1 93 ? 1.398 -1.028 9.301 1.00 86.12 93 ARG A C 1
ATOM 768 O O . ARG A 1 93 ? 2.006 -0.853 10.358 1.00 86.12 93 ARG A O 1
ATOM 775 N N . HIS A 1 94 ? 1.305 -2.234 8.738 1.00 80.06 94 HIS A N 1
ATOM 776 C CA . HIS A 1 94 ? 1.883 -3.437 9.336 1.00 80.06 94 HIS A CA 1
ATOM 777 C C . HIS A 1 94 ? 3.415 -3.397 9.366 1.00 80.06 94 HIS A C 1
ATOM 779 O O . HIS A 1 94 ? 4.013 -3.689 10.403 1.00 80.06 94 HIS A O 1
ATOM 785 N N . THR A 1 95 ? 4.055 -3.001 8.262 1.00 79.88 95 THR A N 1
ATOM 786 C CA . THR A 1 95 ? 5.517 -2.870 8.192 1.00 79.88 95 THR A CA 1
ATOM 787 C C . THR A 1 95 ? 6.034 -1.865 9.217 1.00 79.88 95 THR A C 1
ATOM 789 O O . THR A 1 95 ? 7.033 -2.129 9.884 1.00 79.88 95 THR A O 1
ATOM 792 N N . PHE A 1 96 ? 5.311 -0.761 9.420 1.00 79.12 96 PHE A N 1
ATOM 793 C CA . PHE A 1 96 ? 5.635 0.224 10.447 1.00 79.12 96 PHE A CA 1
ATOM 794 C C . PHE A 1 96 ? 5.495 -0.329 11.872 1.00 79.12 96 PHE A C 1
ATOM 796 O O . PHE A 1 96 ? 6.393 -0.163 12.698 1.00 79.12 96 PHE A O 1
ATOM 803 N N . SER A 1 97 ? 4.400 -1.037 12.162 1.00 79.06 97 SER A N 1
ATOM 804 C CA . SER A 1 97 ? 4.205 -1.678 13.468 1.00 79.06 97 SER A CA 1
ATOM 805 C C . SER A 1 97 ? 5.338 -2.661 13.793 1.00 79.06 97 SER A C 1
ATOM 807 O O . SER A 1 97 ? 5.838 -2.661 14.918 1.00 79.06 97 SER A O 1
ATOM 809 N N . LEU A 1 98 ? 5.801 -3.437 12.806 1.00 75.25 98 LEU A N 1
ATOM 810 C CA . LEU A 1 98 ? 6.947 -4.338 12.963 1.00 75.25 98 LEU A CA 1
ATOM 811 C C . LEU A 1 98 ? 8.271 -3.595 13.172 1.00 75.25 98 LEU A C 1
ATOM 813 O O . LEU A 1 98 ? 9.116 -4.075 13.929 1.00 75.25 98 LEU A O 1
ATOM 817 N N . MET A 1 99 ? 8.468 -2.446 12.519 1.00 74.88 99 MET A N 1
ATOM 818 C CA . MET A 1 99 ? 9.655 -1.608 12.710 1.00 74.88 99 MET A CA 1
ATOM 819 C C . MET A 1 99 ? 9.723 -1.073 14.143 1.00 74.88 99 MET A C 1
ATOM 821 O O . MET A 1 99 ? 10.738 -1.274 14.809 1.00 74.88 99 MET A O 1
ATOM 825 N N . LYS A 1 100 ? 8.629 -0.487 14.652 1.00 74.19 100 LYS A N 1
ATOM 826 C CA . LYS A 1 100 ? 8.549 0.018 16.035 1.00 74.19 100 LYS A CA 1
ATOM 827 C C . LYS A 1 100 ? 8.797 -1.063 17.088 1.00 74.19 100 LYS A C 1
ATOM 829 O O . LYS A 1 100 ? 9.381 -0.779 18.125 1.00 74.19 100 LYS A O 1
ATOM 834 N N . GLN A 1 101 ? 8.382 -2.300 16.821 1.00 73.50 101 GLN A N 1
ATOM 835 C CA . GLN A 1 101 ? 8.566 -3.442 17.726 1.00 73.50 101 GLN A CA 1
AT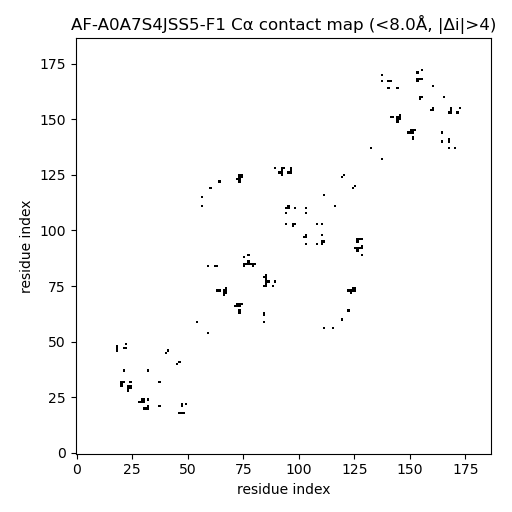OM 836 C C . GLN A 1 101 ? 9.931 -4.144 17.562 1.00 73.50 101 GLN A C 1
ATOM 838 O O . GLN A 1 101 ? 10.154 -5.198 18.152 1.00 73.50 101 GLN A O 1
ATOM 843 N N . GLY A 1 102 ? 10.839 -3.622 16.723 1.00 66.50 102 GLY A N 1
ATOM 844 C CA . GLY A 1 102 ? 12.153 -4.227 16.461 1.00 66.50 102 GLY A CA 1
ATOM 845 C C . GLY A 1 102 ? 12.115 -5.532 15.645 1.00 66.50 102 GLY A C 1
ATOM 846 O O . GLY A 1 102 ? 13.145 -6.180 15.456 1.00 66.50 102 GLY A O 1
ATOM 847 N N . GLY A 1 103 ? 10.945 -5.928 15.131 1.00 60.16 103 GLY A N 1
ATOM 848 C CA . GLY A 1 103 ? 10.717 -7.180 14.399 1.00 60.16 103 GLY A CA 1
ATOM 849 C C . GLY A 1 103 ? 11.053 -7.126 12.905 1.00 60.16 103 GLY A C 1
ATOM 850 O O . GLY A 1 103 ? 11.128 -8.173 12.259 1.00 60.16 103 GLY A O 1
ATOM 851 N N . ALA A 1 104 ? 11.288 -5.933 12.351 1.00 57.09 104 ALA A N 1
ATOM 852 C CA . ALA A 1 104 ? 11.528 -5.742 10.919 1.00 57.09 104 ALA A CA 1
ATOM 853 C C . ALA A 1 104 ? 12.755 -6.505 10.380 1.00 57.09 104 ALA A C 1
ATOM 855 O O . ALA A 1 104 ? 12.746 -6.936 9.233 1.00 57.09 104 ALA A O 1
ATOM 856 N N . LYS A 1 105 ? 13.773 -6.771 11.213 1.00 53.09 105 LYS A N 1
ATOM 857 C CA . LYS A 1 105 ? 14.986 -7.508 10.803 1.00 53.09 105 LYS A CA 1
ATOM 858 C C . LYS A 1 105 ? 14.742 -8.992 10.472 1.00 53.09 105 LYS A C 1
ATOM 860 O O . LYS A 1 105 ? 15.613 -9.624 9.888 1.00 53.09 105 LYS A O 1
ATOM 865 N N . LYS A 1 106 ? 13.591 -9.569 10.850 1.00 55.09 106 LYS A N 1
ATOM 866 C CA . LYS A 1 106 ? 13.314 -11.016 10.708 1.00 55.09 106 LYS A CA 1
ATOM 867 C C . LYS A 1 106 ? 12.682 -11.417 9.373 1.00 55.09 106 LYS A C 1
ATOM 869 O O . LYS A 1 106 ? 12.587 -12.604 9.078 1.00 55.09 106 LYS A O 1
ATOM 874 N N . ARG A 1 107 ? 12.198 -10.463 8.581 1.00 54.69 107 ARG A N 1
ATOM 875 C CA . ARG A 1 107 ? 11.548 -10.714 7.288 1.00 54.69 107 ARG A CA 1
ATOM 876 C C . ARG A 1 107 ? 12.185 -9.758 6.289 1.00 54.69 107 ARG A C 1
ATOM 878 O O . ARG A 1 107 ? 12.359 -8.602 6.640 1.00 54.69 107 ARG A O 1
ATOM 885 N N . ASN A 1 108 ? 12.540 -10.216 5.087 1.00 57.28 10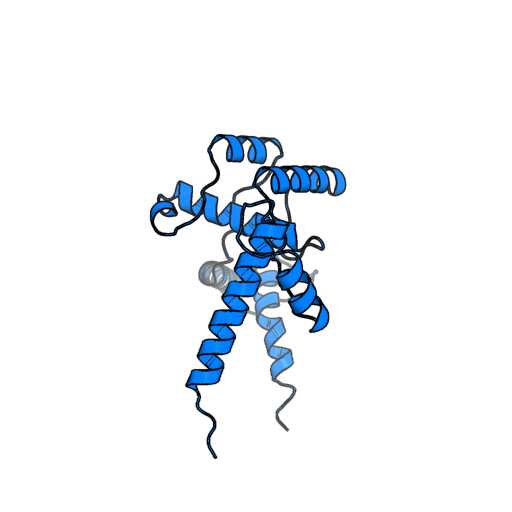8 ASN A N 1
ATOM 886 C CA . ASN A 1 108 ? 13.088 -9.392 3.993 1.00 57.28 108 ASN A CA 1
ATOM 887 C C . ASN A 1 108 ? 12.060 -8.349 3.503 1.00 57.28 108 ASN A C 1
ATOM 889 O O . ASN A 1 108 ? 11.561 -8.423 2.385 1.00 57.28 108 ASN A O 1
ATOM 893 N N . VAL A 1 109 ? 11.678 -7.425 4.376 1.00 61.34 109 VAL A N 1
ATOM 894 C CA . VAL A 1 109 ? 10.682 -6.386 4.168 1.00 61.34 109 VAL A CA 1
ATOM 895 C C . VAL A 1 109 ? 11.448 -5.097 3.945 1.00 61.34 109 VAL A C 1
ATOM 897 O O . VAL A 1 109 ? 12.260 -4.701 4.781 1.00 61.34 109 VAL A O 1
ATOM 900 N N . THR A 1 110 ? 11.189 -4.437 2.822 1.00 66.12 110 THR A N 1
ATOM 901 C CA . THR A 1 110 ? 11.658 -3.071 2.602 1.00 66.12 110 THR A CA 1
ATOM 902 C C . THR A 1 110 ? 10.933 -2.167 3.588 1.00 66.12 110 THR A C 1
ATOM 904 O O . THR A 1 110 ? 9.729 -1.946 3.476 1.00 66.12 110 THR A O 1
ATOM 907 N N . VAL A 1 111 ? 11.663 -1.710 4.599 1.00 65.38 111 VAL A N 1
ATOM 908 C CA . VAL A 1 111 ? 11.148 -0.785 5.604 1.00 65.38 111 VAL A CA 1
ATOM 909 C C . VAL A 1 111 ? 11.251 0.631 5.035 1.00 65.38 111 VAL A C 1
ATOM 911 O O . VAL A 1 111 ? 12.342 0.990 4.579 1.00 65.38 111 VAL A O 1
ATOM 914 N N . PRO A 1 112 ? 10.163 1.422 5.043 1.00 69.00 112 PRO A N 1
ATOM 915 C CA . PRO A 1 112 ? 10.238 2.827 4.672 1.00 69.00 112 PRO A CA 1
ATOM 916 C C . PRO A 1 112 ? 11.241 3.584 5.551 1.00 69.00 112 PRO A C 1
ATOM 918 O O . PRO A 1 112 ? 11.390 3.278 6.737 1.00 69.00 112 PRO A O 1
ATOM 921 N N . LYS A 1 113 ? 11.940 4.562 4.976 1.00 80.06 113 LYS A N 1
ATOM 922 C CA . LYS A 1 113 ? 12.881 5.424 5.711 1.00 80.06 113 LYS A CA 1
ATOM 923 C C . LYS A 1 113 ? 12.128 6.363 6.662 1.00 80.06 113 LYS A C 1
ATOM 925 O O . LYS A 1 113 ? 10.959 6.665 6.451 1.00 80.06 113 LYS A O 1
ATOM 930 N N . GLU A 1 114 ? 12.822 6.896 7.666 1.00 79.69 114 GLU A N 1
ATOM 931 C CA . GLU A 1 114 ? 12.249 7.866 8.619 1.00 79.69 114 GLU A CA 1
ATOM 932 C C . GLU A 1 114 ? 11.603 9.079 7.910 1.00 79.69 114 GLU A C 1
ATOM 934 O O . GLU A 1 114 ? 10.505 9.509 8.253 1.00 79.69 114 GLU A O 1
ATOM 939 N N . GLU A 1 115 ? 12.231 9.578 6.843 1.00 83.69 115 GLU A N 1
ATOM 940 C CA . GLU A 1 115 ? 11.704 10.694 6.038 1.00 83.69 115 GLU A CA 1
ATOM 941 C C . GLU A 1 115 ? 10.398 10.341 5.300 1.00 83.69 115 GLU A C 1
ATOM 943 O O . GLU A 1 115 ? 9.469 11.144 5.200 1.00 83.69 115 GLU A O 1
ATOM 948 N N . GLU A 1 116 ? 10.283 9.103 4.818 1.00 86.25 116 GLU A N 1
ATOM 949 C CA . GLU A 1 116 ? 9.070 8.582 4.173 1.00 86.25 116 GLU A CA 1
ATOM 950 C C . GLU A 1 116 ? 7.919 8.480 5.192 1.00 86.25 116 GLU A C 1
ATOM 952 O O . GLU A 1 116 ? 6.760 8.765 4.893 1.00 86.25 116 GLU A O 1
ATOM 957 N N . PHE A 1 117 ? 8.233 8.158 6.447 1.00 82.06 117 PHE A N 1
ATOM 958 C CA . PHE A 1 117 ? 7.260 8.181 7.536 1.00 82.06 117 PHE A CA 1
ATOM 959 C C . PHE A 1 117 ? 6.786 9.601 7.869 1.00 82.06 117 PHE A C 1
ATOM 961 O O . PHE A 1 117 ? 5.586 9.830 8.072 1.00 82.06 117 PHE A O 1
ATOM 968 N N . LYS A 1 118 ? 7.716 10.556 7.924 1.00 85.44 118 LYS A N 1
ATOM 969 C CA . LYS A 1 118 ? 7.404 11.951 8.234 1.00 85.44 118 LYS A CA 1
ATOM 970 C C . LYS A 1 118 ? 6.444 12.543 7.202 1.00 85.44 118 LYS A C 1
ATOM 972 O O . LYS A 1 118 ? 5.405 13.077 7.578 1.00 85.44 118 LYS A O 1
ATOM 977 N N . THR A 1 119 ? 6.719 12.332 5.917 1.00 90.62 119 THR A N 1
ATOM 978 C CA . THR A 1 119 ? 5.858 12.813 4.821 1.00 90.62 119 THR A CA 1
ATOM 979 C C . THR A 1 119 ? 4.447 12.216 4.861 1.00 90.62 119 THR A C 1
ATOM 981 O O . THR A 1 119 ? 3.460 12.930 4.681 1.00 90.62 119 THR A O 1
ATOM 984 N N . LEU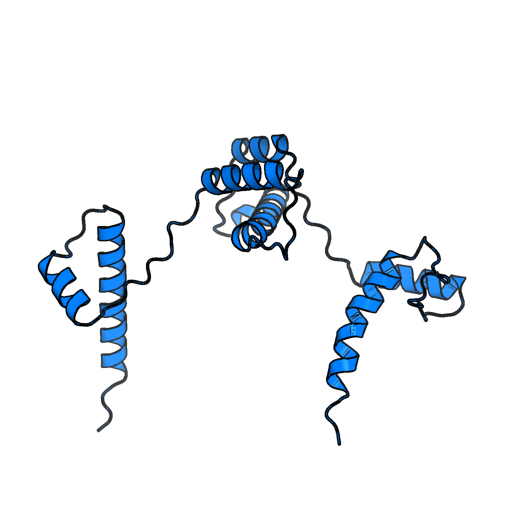 A 1 120 ? 4.309 10.923 5.173 1.00 89.44 120 LEU A N 1
ATOM 985 C CA . LEU A 1 120 ? 3.002 10.289 5.385 1.00 89.44 120 LEU A CA 1
ATOM 986 C C . LEU A 1 120 ? 2.263 10.851 6.612 1.00 89.44 120 LEU A C 1
ATOM 988 O O . LEU A 1 120 ? 1.048 11.057 6.571 1.00 89.44 120 LEU A O 1
ATOM 992 N N . SER A 1 121 ? 2.987 11.124 7.697 1.00 87.25 121 SER A N 1
ATOM 993 C CA . SER A 1 121 ? 2.413 11.731 8.902 1.00 87.25 121 SER A CA 1
ATOM 994 C C . SER A 1 121 ? 1.894 13.146 8.628 1.00 87.25 121 SER A C 1
ATOM 996 O O . SER A 1 121 ? 0.794 13.484 9.062 1.00 87.25 121 SER A O 1
ATOM 998 N N . GLU A 1 122 ? 2.626 13.946 7.847 1.00 89.31 122 GLU A N 1
ATOM 999 C CA . GLU A 1 122 ? 2.251 15.315 7.455 1.00 89.31 122 GLU A CA 1
ATOM 1000 C C . GLU A 1 122 ? 0.941 15.364 6.658 1.00 89.31 122 GLU A C 1
ATOM 1002 O O . GLU A 1 122 ? 0.117 16.260 6.849 1.00 89.31 122 GLU A O 1
ATOM 1007 N N . ILE A 1 123 ? 0.679 14.367 5.809 1.00 89.88 123 ILE A N 1
ATOM 1008 C CA . ILE A 1 123 ? -0.603 14.277 5.098 1.00 89.88 123 ILE A CA 1
ATOM 1009 C C . ILE A 1 123 ? -1.730 13.678 5.957 1.00 89.88 123 ILE A C 1
ATOM 1011 O O . ILE A 1 123 ? -2.868 13.605 5.490 1.00 89.88 123 ILE A O 1
ATOM 1015 N N . GLY A 1 124 ? -1.471 13.318 7.215 1.00 85.81 124 GLY A N 1
ATOM 1016 C CA . GLY A 1 124 ? -2.466 12.780 8.145 1.00 85.81 124 GLY A CA 1
ATOM 1017 C C . GLY A 1 124 ? -2.720 11.280 7.984 1.00 85.81 124 GLY A C 1
ATOM 1018 O O . GLY A 1 124 ? -3.778 10.786 8.388 1.00 85.81 124 GLY A O 1
ATOM 1019 N N . PHE A 1 125 ? -1.785 10.538 7.381 1.00 87.38 125 PHE A N 1
ATOM 1020 C CA . PHE A 1 125 ? -1.891 9.087 7.281 1.00 87.38 125 PHE A CA 1
ATOM 1021 C C . PHE A 1 125 ? -1.727 8.444 8.663 1.00 87.38 125 PHE A C 1
ATOM 1023 O O . PHE A 1 125 ? -0.707 8.597 9.333 1.00 87.38 125 PHE A O 1
ATOM 1030 N N . LYS A 1 126 ? -2.740 7.689 9.098 1.00 84.50 126 LYS A N 1
ATOM 1031 C CA . LYS A 1 126 ? -2.707 6.984 10.385 1.00 84.50 126 LYS A CA 1
ATOM 1032 C C . LYS A 1 126 ? -2.041 5.618 10.238 1.00 84.50 126 LYS A C 1
ATOM 1034 O O . LYS A 1 126 ? -2.516 4.758 9.489 1.00 84.50 126 LYS A O 1
ATOM 1039 N N . PHE A 1 127 ? -0.972 5.424 11.006 1.00 78.94 127 PHE A N 1
ATOM 1040 C CA . PHE A 1 127 ? -0.180 4.192 11.035 1.00 78.94 127 PHE A CA 1
ATOM 1041 C C . PHE A 1 127 ? -0.717 3.122 11.983 1.00 78.94 127 PHE A C 1
ATOM 1043 O O . PHE A 1 127 ? -0.275 1.975 11.928 1.00 78.94 127 PHE A O 1
ATOM 1050 N N . GLU A 1 128 ? -1.651 3.486 12.859 1.00 70.62 128 GLU A N 1
ATOM 1051 C CA . GLU A 1 128 ? -2.258 2.547 13.791 1.00 70.62 128 GLU A CA 1
ATOM 1052 C C . GLU A 1 128 ? -2.967 1.428 13.025 1.00 70.62 128 GLU A C 1
ATOM 1054 O O . GLU A 1 128 ? -3.879 1.645 12.220 1.00 70.62 128 GLU A O 1
ATOM 1059 N N . VAL A 1 129 ? -2.523 0.199 13.275 1.00 63.62 129 VAL A N 1
ATOM 1060 C CA . VAL A 1 129 ? -3.282 -0.989 12.909 1.00 63.62 129 VAL A CA 1
ATOM 1061 C C . VAL A 1 129 ? -4.425 -1.045 13.907 1.00 63.62 129 VAL A C 1
ATOM 1063 O O . VAL A 1 129 ? -4.175 -1.257 15.092 1.00 63.62 129 VAL A O 1
ATOM 1066 N N . TYR A 1 130 ? -5.662 -0.827 13.453 1.00 59.31 130 TYR A N 1
ATOM 1067 C CA . TYR A 1 130 ? -6.826 -1.024 14.315 1.00 59.31 130 TYR A CA 1
ATOM 1068 C C . TYR A 1 130 ? -6.694 -2.400 14.967 1.00 59.31 130 TYR A C 1
ATOM 1070 O O . TYR A 1 130 ? -6.540 -3.388 14.232 1.00 59.31 130 TYR A O 1
ATOM 1078 N N . PRO A 1 131 ? -6.686 -2.479 16.309 1.00 54.69 131 PRO A N 1
ATOM 1079 C CA . PRO A 1 131 ? -6.558 -3.755 16.982 1.00 54.69 131 PRO A CA 1
ATOM 1080 C C . PRO A 1 131 ? -7.647 -4.664 16.427 1.00 54.69 131 PRO A C 1
ATOM 1082 O O . PRO A 1 131 ? -8.810 -4.259 16.305 1.00 54.69 131 PRO A O 1
ATOM 1085 N N . ARG A 1 132 ? -7.273 -5.885 16.023 1.00 57.53 132 ARG A N 1
ATOM 1086 C CA . ARG A 1 132 ? -8.299 -6.887 15.739 1.00 57.53 132 ARG A CA 1
ATOM 1087 C C . ARG A 1 132 ? -9.158 -6.956 16.989 1.00 57.53 132 ARG A C 1
ATOM 1089 O O . ARG A 1 132 ? -8.619 -7.107 18.080 1.00 57.53 132 ARG A O 1
ATOM 1096 N N . LYS A 1 133 ? -10.467 -6.810 16.801 1.00 64.19 133 LYS A N 1
ATOM 1097 C CA . LYS A 1 133 ? -11.478 -7.055 17.824 1.00 64.19 133 LYS A CA 1
ATOM 1098 C C . LYS A 1 133 ? -11.207 -8.437 18.424 1.00 64.19 133 LYS A C 1
ATOM 1100 O O . LYS A 1 133 ? -11.516 -9.445 17.794 1.00 64.19 133 LYS A O 1
ATOM 1105 N N . ASP A 1 134 ? -10.530 -8.465 19.565 1.00 66.31 134 ASP A N 1
ATOM 1106 C CA . ASP A 1 134 ? -10.147 -9.692 20.249 1.00 66.31 134 ASP A CA 1
ATOM 1107 C C . ASP A 1 134 ? -11.410 -10.334 20.828 1.00 66.31 134 ASP A C 1
ATOM 1109 O O . ASP A 1 134 ? -12.221 -9.671 21.479 1.00 66.31 134 ASP A O 1
ATOM 1113 N N . CYS A 1 135 ? -11.612 -11.620 20.544 1.00 64.12 135 CYS A N 1
ATOM 1114 C CA . CYS A 1 135 ? -12.820 -12.326 20.952 1.00 64.12 135 CYS A CA 1
ATOM 1115 C C . CYS A 1 135 ? -12.954 -12.383 22.477 1.00 64.12 135 CYS A C 1
ATOM 1117 O O . CYS A 1 135 ? -14.081 -12.396 22.968 1.00 64.12 135 CYS A O 1
ATOM 1119 N N . TRP A 1 136 ? -11.841 -12.346 23.217 1.00 72.50 136 TRP A N 1
ATOM 1120 C CA . TRP A 1 136 ? -11.863 -12.347 24.676 1.00 72.50 136 TRP A CA 1
ATOM 1121 C C . TRP A 1 136 ? -12.316 -11.005 25.251 1.00 72.50 136 TRP A C 1
ATOM 1123 O O . TRP A 1 136 ? -13.124 -10.961 26.173 1.00 72.50 136 TRP A O 1
ATOM 1133 N N . THR A 1 137 ? -11.895 -9.901 24.635 1.00 78.00 137 THR A N 1
ATOM 1134 C CA . THR A 1 137 ? -12.417 -8.564 24.956 1.00 78.00 137 THR A CA 1
ATOM 1135 C C . THR A 1 137 ? -13.944 -8.507 24.802 1.00 78.00 137 THR A C 1
ATOM 1137 O O . THR A 1 137 ? -14.643 -8.006 25.684 1.00 78.00 137 THR A O 1
ATOM 1140 N N . TYR A 1 138 ? -14.485 -9.068 23.716 1.00 77.31 138 TYR A N 1
ATOM 1141 C CA . TYR A 1 138 ? -15.936 -9.138 23.502 1.00 77.31 138 TYR A CA 1
ATOM 1142 C C . TYR A 1 138 ? -16.638 -10.131 24.426 1.00 77.31 138 TYR A C 1
ATOM 1144 O O . TYR A 1 138 ? -17.765 -9.872 24.840 1.00 77.31 138 TYR A O 1
ATOM 1152 N N . PHE A 1 139 ? -15.979 -11.232 24.783 1.00 79.19 139 PHE A N 1
ATOM 1153 C CA . PHE A 1 139 ? -16.481 -12.185 25.767 1.00 79.19 139 PHE A CA 1
ATOM 1154 C C . PHE A 1 139 ? -16.648 -11.532 27.144 1.00 79.19 139 PHE A C 1
ATOM 1156 O O . PHE A 1 139 ? -17.713 -11.653 27.743 1.00 79.19 139 PHE A O 1
ATOM 1163 N N . SER A 1 140 ? -15.655 -10.767 27.606 1.00 83.38 140 SER A N 1
ATOM 1164 C CA . SER A 1 140 ? -15.741 -10.023 28.868 1.00 83.38 140 SER A CA 1
ATOM 1165 C C . SER A 1 140 ? -16.891 -9.015 28.869 1.00 83.38 140 SER A C 1
ATOM 1167 O O . SER A 1 140 ? -17.630 -8.931 29.845 1.00 83.38 140 SER A O 1
ATOM 1169 N N . LYS A 1 141 ? -17.101 -8.295 27.758 1.00 82.69 141 LYS A N 1
ATOM 1170 C CA . LYS A 1 141 ? -18.239 -7.371 27.626 1.00 82.69 141 LYS A CA 1
ATOM 1171 C C . LYS A 1 141 ? -19.589 -8.089 27.586 1.00 82.69 141 LYS A C 1
ATOM 1173 O O . LYS A 1 141 ? -20.540 -7.622 28.197 1.00 82.69 141 LYS A O 1
ATOM 1178 N N . LEU A 1 142 ? -19.677 -9.223 26.888 1.00 82.31 142 LEU A N 1
ATOM 1179 C CA . LEU A 1 142 ? -20.894 -10.036 26.842 1.00 82.31 142 LEU A CA 1
ATOM 1180 C C . LEU A 1 142 ? -21.231 -10.622 28.218 1.00 82.31 142 LEU A C 1
ATOM 1182 O O . LEU A 1 142 ? -22.402 -10.747 28.561 1.00 82.31 142 LEU A O 1
ATOM 1186 N N . ARG A 1 143 ? -20.208 -10.962 29.008 1.00 83.44 143 ARG A N 1
ATOM 1187 C CA . ARG A 1 143 ? -20.372 -11.396 30.393 1.00 83.44 143 ARG A CA 1
ATOM 1188 C C . ARG A 1 143 ? -20.928 -10.272 31.271 1.00 83.44 143 ARG A C 1
ATOM 1190 O O . ARG A 1 143 ? -21.903 -10.521 31.963 1.00 83.44 143 ARG A O 1
ATOM 1197 N N . ALA A 1 144 ? -20.364 -9.065 31.195 1.00 85.38 144 ALA A N 1
ATOM 1198 C CA . ALA A 1 144 ? -20.881 -7.904 31.927 1.00 85.38 144 ALA A CA 1
ATOM 1199 C C . ALA A 1 144 ? -22.345 -7.604 31.552 1.00 85.38 144 ALA A C 1
ATOM 1201 O O . ALA A 1 144 ? -23.193 -7.477 32.427 1.00 85.38 144 ALA A O 1
ATOM 1202 N N . TYR A 1 145 ? -22.669 -7.637 30.256 1.00 84.19 145 TYR A N 1
ATOM 1203 C CA . TYR A 1 145 ? -24.046 -7.494 29.774 1.00 84.19 145 TYR A CA 1
ATOM 1204 C C . TYR A 1 145 ? -24.986 -8.571 30.344 1.00 84.19 145 TYR A C 1
ATOM 1206 O O . TYR A 1 145 ? -26.109 -8.275 30.738 1.00 84.19 145 TYR A O 1
ATOM 1214 N N . ALA A 1 146 ? -24.533 -9.827 30.425 1.00 86.00 146 ALA A N 1
ATOM 1215 C CA . ALA A 1 146 ? -25.326 -10.911 31.003 1.00 86.00 146 ALA A CA 1
ATOM 1216 C C . ALA A 1 146 ? -25.517 -10.777 32.522 1.00 86.00 146 ALA A C 1
ATOM 1218 O O . ALA A 1 146 ? -26.566 -11.174 33.026 1.00 86.00 146 ALA A O 1
ATOM 1219 N N . GLU A 1 147 ? -24.535 -10.221 33.236 1.00 85.94 147 GLU A N 1
ATOM 1220 C CA . GLU A 1 147 ? -24.640 -9.900 34.665 1.00 85.94 147 GLU A CA 1
ATOM 1221 C C . GLU A 1 147 ? -25.630 -8.743 34.906 1.00 85.94 147 GLU A C 1
ATOM 1223 O O . GLU A 1 147 ? -26.416 -8.809 35.848 1.00 85.94 147 GLU A O 1
ATOM 1228 N N . GLU A 1 148 ? -25.662 -7.733 34.029 1.00 85.25 148 GLU A N 1
ATOM 1229 C CA . GLU A 1 148 ? -26.555 -6.567 34.148 1.00 85.25 148 GLU A CA 1
ATOM 1230 C C . GLU A 1 148 ? -27.998 -6.843 33.696 1.00 85.25 148 GLU A C 1
ATOM 1232 O O . GLU A 1 148 ? -28.950 -6.433 34.359 1.00 85.25 148 GLU A O 1
ATOM 1237 N N . HIS A 1 149 ? -28.182 -7.551 32.580 1.00 81.25 149 HIS A N 1
ATOM 1238 C CA . HIS A 1 149 ? -29.496 -7.759 31.959 1.00 81.25 149 HIS A CA 1
ATOM 1239 C C . HIS A 1 149 ? -30.085 -9.153 32.214 1.00 81.25 149 HIS A C 1
ATOM 1241 O O . HIS A 1 149 ? -31.184 -9.458 31.748 1.00 81.25 149 HIS A O 1
ATOM 1247 N N . GLY A 1 150 ? -29.352 -10.037 32.901 1.00 81.88 150 GLY A N 1
ATOM 1248 C CA . GLY A 1 150 ? -29.762 -11.425 33.140 1.00 81.88 150 GLY A CA 1
ATOM 1249 C C . GLY A 1 150 ? -29.834 -12.283 31.870 1.00 81.88 150 GLY A C 1
ATOM 1250 O O . GLY A 1 150 ? -30.351 -13.400 31.900 1.00 81.88 150 GLY A O 1
ATOM 1251 N N . THR A 1 151 ? -29.340 -11.779 30.735 1.00 78.88 151 THR A N 1
ATOM 1252 C CA . THR A 1 151 ? -29.378 -12.462 29.441 1.00 78.88 151 THR A CA 1
ATOM 1253 C C . THR A 1 151 ? -28.136 -12.161 28.617 1.00 78.88 151 THR A C 1
ATOM 1255 O O . THR A 1 151 ? -27.648 -11.040 28.572 1.00 78.88 151 THR A O 1
ATOM 1258 N N . CYS A 1 152 ? -27.635 -13.162 27.896 1.00 74.75 152 CYS A N 1
ATOM 1259 C CA . CYS A 1 152 ? -26.624 -12.962 26.856 1.00 74.75 152 CYS A CA 1
ATOM 1260 C C . CYS A 1 152 ? -27.259 -12.673 25.482 1.00 74.75 152 CYS A C 1
ATOM 1262 O O . CYS A 1 152 ? -26.563 -12.621 24.460 1.00 74.75 152 CYS A O 1
ATOM 1264 N N . HIS A 1 153 ? -28.591 -12.531 25.429 1.00 78.12 153 HIS A N 1
ATOM 1265 C CA . HIS A 1 153 ? -29.312 -12.217 24.207 1.00 78.12 153 HIS A CA 1
ATOM 1266 C C . HIS A 1 153 ? -29.225 -10.727 23.890 1.00 78.12 153 HIS A C 1
ATOM 1268 O O . HIS A 1 153 ? -29.995 -9.906 24.364 1.00 78.12 153 HIS A O 1
ATOM 1274 N N . VAL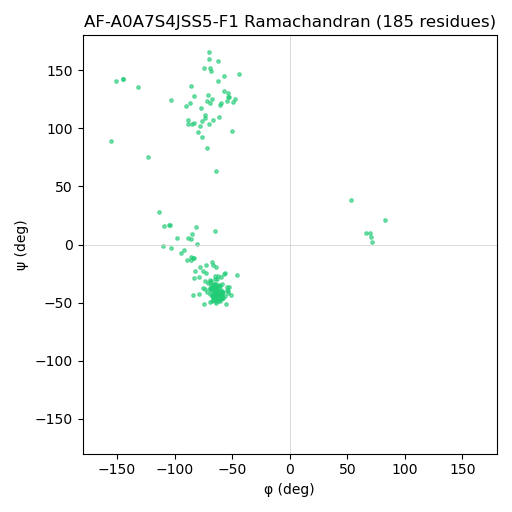 A 1 154 ? -28.273 -10.421 23.025 1.00 72.00 154 VAL A N 1
ATOM 1275 C CA . VAL A 1 154 ? -27.971 -9.084 22.531 1.00 72.00 154 VAL A CA 1
ATOM 1276 C C . VAL A 1 154 ? -28.838 -8.814 21.281 1.00 72.00 154 VAL A C 1
ATOM 1278 O O . VAL A 1 154 ? -28.615 -9.441 20.235 1.00 72.00 154 VAL A O 1
ATOM 1281 N N . SER A 1 155 ? -29.861 -7.951 21.411 1.00 68.56 155 SER A N 1
ATOM 1282 C CA . SER A 1 155 ? -30.843 -7.597 20.359 1.00 68.56 155 SER A CA 1
ATOM 1283 C C . SER A 1 155 ? -30.250 -6.671 19.286 1.00 68.56 155 SER A C 1
ATOM 1285 O O . SER A 1 155 ? -29.324 -5.910 19.540 1.00 68.56 155 SER A O 1
ATOM 1287 N N . LYS A 1 156 ? -30.768 -6.736 18.052 1.00 61.38 156 LYS A N 1
ATOM 1288 C CA . LYS A 1 156 ? -30.378 -5.834 16.946 1.00 61.38 156 LYS A CA 1
ATOM 1289 C C . LYS A 1 156 ? -31.253 -4.582 16.845 1.00 61.38 156 LYS A C 1
ATOM 1291 O O . LYS A 1 156 ? -30.990 -3.750 15.976 1.00 61.38 156 LYS A O 1
ATOM 1296 N N . ASP A 1 157 ? -32.297 -4.481 17.661 1.00 62.72 157 ASP A N 1
ATOM 1297 C CA . ASP A 1 157 ? -33.273 -3.403 17.559 1.00 62.72 157 ASP A CA 1
ATOM 1298 C C . ASP A 1 157 ? -32.632 -2.047 17.928 1.00 62.72 157 ASP A C 1
ATOM 1300 O O . ASP A 1 157 ? -32.051 -1.924 19.007 1.00 62.72 157 ASP A O 1
ATOM 1304 N N . PRO A 1 158 ? -32.697 -1.021 17.056 1.00 58.66 158 PRO A N 1
ATOM 1305 C CA . PRO A 1 158 ? -32.218 0.329 17.353 1.00 58.66 158 PRO A CA 1
ATOM 1306 C C . PRO A 1 158 ? -32.840 0.973 18.600 1.00 58.66 158 PRO A C 1
ATOM 1308 O O . PRO A 1 158 ? -32.218 1.861 19.182 1.00 58.66 158 PRO A O 1
ATOM 1311 N N . HIS A 1 159 ? -34.042 0.550 19.003 1.00 58.62 159 HIS A N 1
ATOM 1312 C CA . HIS A 1 159 ? -34.745 1.063 20.181 1.00 58.62 159 HIS A CA 1
ATOM 1313 C C . HIS A 1 159 ? -34.363 0.366 21.494 1.00 58.62 159 HIS A C 1
ATOM 1315 O O . HIS A 1 159 ? -34.694 0.879 22.559 1.00 58.62 159 HIS A O 1
ATOM 1321 N N . ASP A 1 160 ? -33.622 -0.741 21.422 1.00 59.62 160 ASP A N 1
ATOM 1322 C CA . ASP A 1 160 ? -33.199 -1.570 22.562 1.00 59.62 160 ASP A CA 1
ATOM 1323 C C . ASP A 1 160 ? -31.685 -1.432 22.842 1.00 59.62 160 ASP A C 1
ATOM 1325 O O . ASP A 1 160 ? -31.053 -2.261 23.493 1.00 59.62 160 ASP A O 1
ATOM 1329 N N . GLN A 1 161 ? -31.047 -0.391 22.288 1.00 62.75 161 GLN A N 1
ATOM 1330 C CA . GLN A 1 161 ? -29.603 -0.210 22.410 1.00 62.75 161 GLN A CA 1
ATOM 1331 C C . GLN A 1 161 ? -29.242 0.505 23.708 1.00 62.75 161 GLN A C 1
ATOM 1333 O O . GLN A 1 161 ? -29.267 1.737 23.779 1.00 62.75 161 GLN A O 1
ATOM 1338 N N . ASP A 1 162 ? -28.742 -0.254 24.683 1.00 66.69 162 ASP A N 1
ATOM 1339 C CA . ASP A 1 162 ? -27.773 0.321 25.609 1.00 66.69 162 ASP A CA 1
ATOM 1340 C C . ASP A 1 162 ? -26.540 0.755 24.800 1.00 66.69 162 ASP A C 1
ATOM 1342 O O . ASP A 1 162 ? -25.784 -0.067 24.261 1.00 66.69 162 ASP A O 1
ATOM 1346 N N . LYS A 1 163 ? -26.362 2.074 24.675 1.00 66.06 163 LYS A N 1
ATOM 1347 C CA . LYS A 1 163 ? -25.276 2.695 23.907 1.00 66.06 163 LYS A CA 1
ATOM 1348 C C . LYS A 1 163 ? -23.898 2.244 24.400 1.00 66.06 163 LYS A C 1
ATOM 1350 O O . LYS A 1 163 ? -22.962 2.254 23.596 1.00 66.06 163 LYS A O 1
ATOM 1355 N N . ALA A 1 164 ? -23.770 1.822 25.662 1.00 70.44 164 ALA A N 1
ATOM 1356 C CA . ALA A 1 164 ? -22.520 1.329 26.237 1.00 70.44 164 ALA A CA 1
ATOM 1357 C C . ALA A 1 164 ? -22.027 0.026 25.577 1.00 70.44 164 ALA A C 1
ATOM 1359 O O . ALA A 1 164 ? -20.819 -0.176 25.438 1.00 70.44 164 ALA A O 1
ATOM 1360 N N . TYR A 1 165 ? -22.942 -0.812 25.077 1.00 71.12 165 TYR A N 1
ATOM 1361 C CA . TYR A 1 165 ? -22.632 -2.123 24.492 1.00 71.12 165 TYR A CA 1
ATOM 1362 C C . TYR A 1 165 ? -22.720 -2.150 22.962 1.00 71.12 165 TYR A C 1
ATOM 1364 O O . TYR A 1 165 ? -22.733 -3.225 22.352 1.00 71.12 165 TYR A O 1
ATOM 1372 N N . LYS A 1 166 ? -22.721 -0.971 22.312 1.00 74.62 166 LYS A N 1
ATOM 1373 C CA . LYS A 1 166 ? -22.930 -0.852 20.861 1.00 74.62 166 LYS A CA 1
ATOM 1374 C C . LYS A 1 166 ? -22.022 -1.762 20.032 1.00 74.62 166 LYS A C 1
ATOM 1376 O O . LYS A 1 166 ? -22.433 -2.398 19.061 1.00 74.62 166 LYS A O 1
ATOM 1381 N N . ASP A 1 167 ? -20.757 -1.819 20.421 1.00 71.94 167 ASP A N 1
ATOM 1382 C CA . ASP A 1 167 ? -19.743 -2.568 19.702 1.00 71.94 167 ASP A CA 1
ATOM 1383 C C . ASP A 1 167 ? -19.887 -4.090 19.865 1.00 71.94 167 ASP A C 1
ATOM 1385 O O . ASP A 1 167 ? -19.445 -4.826 18.974 1.00 71.94 167 ASP A O 1
ATOM 1389 N N . VAL A 1 168 ? -20.515 -4.553 20.956 1.00 71.69 168 VAL A N 1
ATOM 1390 C CA . VAL A 1 168 ? -20.882 -5.959 21.192 1.00 71.69 168 VAL A CA 1
ATOM 1391 C C . VAL A 1 168 ? -22.004 -6.379 20.242 1.00 71.69 168 VAL A C 1
ATOM 1393 O O . VAL A 1 168 ? -21.877 -7.443 19.630 1.00 71.69 168 VAL A O 1
ATOM 1396 N N . TYR A 1 169 ? -23.029 -5.534 20.019 1.00 72.44 169 TYR A N 1
ATOM 1397 C CA . TYR A 1 169 ? -24.071 -5.790 19.003 1.00 72.44 169 TYR A CA 1
ATOM 1398 C C . TYR A 1 169 ? -23.434 -6.003 17.625 1.00 72.44 169 TYR A C 1
ATOM 1400 O O . TYR A 1 169 ? -23.678 -7.019 16.969 1.00 72.44 169 TYR A O 1
ATOM 1408 N N . ASP A 1 170 ? -22.559 -5.076 17.215 1.00 70.69 170 ASP A N 1
ATOM 1409 C CA . ASP A 1 170 ? -21.881 -5.107 15.915 1.00 70.69 170 ASP A CA 1
ATOM 1410 C C . ASP A 1 170 ? -21.003 -6.368 15.762 1.00 70.69 170 ASP A C 1
ATOM 1412 O O . ASP A 1 170 ? -20.960 -6.991 14.694 1.00 70.69 170 ASP A O 1
ATOM 1416 N N . PHE A 1 171 ? -20.319 -6.788 16.835 1.00 71.69 171 PHE A N 1
ATOM 1417 C CA . PHE A 1 171 ? -19.485 -7.993 16.847 1.00 71.69 171 PHE A CA 1
ATOM 1418 C C . PHE A 1 171 ? -20.310 -9.285 16.753 1.00 71.69 171 PHE A C 1
ATOM 1420 O O . PHE A 1 171 ? -20.025 -10.138 15.906 1.00 71.69 171 PHE A O 1
ATOM 1427 N N . VAL A 1 172 ? -21.350 -9.439 17.577 1.00 70.12 172 VAL A N 1
ATOM 1428 C CA . VAL A 1 172 ? -22.222 -10.626 17.565 1.00 70.12 172 VAL A CA 1
ATOM 1429 C C . VAL A 1 172 ? -22.964 -10.734 16.228 1.00 70.12 172 VAL A C 1
ATOM 1431 O O . VAL A 1 172 ? -23.041 -11.817 15.645 1.00 70.12 172 VAL A O 1
ATOM 1434 N N . ALA A 1 173 ? -23.444 -9.614 15.684 1.00 65.94 173 ALA A N 1
ATOM 1435 C CA . ALA A 1 173 ? -24.098 -9.550 14.380 1.00 65.94 173 ALA A CA 1
ATOM 1436 C C . ALA A 1 173 ? -23.193 -10.021 13.233 1.00 65.94 173 ALA A C 1
ATOM 1438 O O . ALA A 1 173 ? -23.629 -10.821 12.399 1.00 65.94 173 ALA A O 1
ATOM 1439 N N . GLY A 1 174 ? -21.941 -9.551 13.204 1.00 68.62 174 GLY A N 1
ATOM 1440 C CA . GLY A 1 174 ? -20.959 -9.946 12.194 1.00 68.62 174 GLY A CA 1
ATOM 1441 C C . GLY A 1 174 ? -20.607 -11.435 12.253 1.00 68.62 174 GLY A C 1
ATOM 1442 O O . GLY A 1 174 ? -20.415 -12.061 11.213 1.00 68.62 174 GLY A O 1
ATOM 1443 N N . ASN A 1 175 ? -20.594 -12.021 13.454 1.00 66.69 175 ASN A N 1
ATOM 1444 C CA . ASN A 1 175 ? -20.307 -13.443 13.652 1.00 66.69 175 ASN A CA 1
ATOM 1445 C C . ASN A 1 175 ? -21.523 -14.361 13.429 1.00 66.69 175 ASN A C 1
ATOM 1447 O O . ASN A 1 175 ? -21.326 -15.532 13.120 1.00 66.69 175 ASN A O 1
ATOM 1451 N N . ARG A 1 176 ? -22.767 -13.863 13.546 1.00 61.41 176 ARG A N 1
ATOM 1452 C CA . ARG A 1 176 ? -24.007 -14.634 13.292 1.00 61.41 176 ARG A CA 1
ATOM 1453 C C . ARG A 1 176 ? -24.403 -14.703 11.809 1.00 61.41 176 ARG A C 1
ATOM 1455 O O . ARG A 1 176 ? -24.987 -15.701 11.392 1.00 61.41 176 ARG A O 1
ATOM 1462 N N . ALA A 1 177 ? -24.062 -13.699 10.997 1.00 53.94 177 ALA A N 1
ATOM 1463 C CA . ALA A 1 177 ? -24.440 -13.636 9.576 1.00 53.94 177 ALA A CA 1
ATOM 1464 C C . ALA A 1 177 ? -24.048 -14.875 8.723 1.00 53.94 177 ALA A C 1
ATOM 1466 O O . ALA A 1 177 ? -24.864 -15.292 7.901 1.00 53.94 177 ALA A O 1
ATOM 1467 N N . PRO A 1 178 ? -22.889 -15.539 8.929 1.00 53.81 178 PRO A N 1
ATOM 1468 C CA . PRO A 1 178 ? -22.523 -16.739 8.164 1.00 53.81 178 PRO A CA 1
ATOM 1469 C C . PRO A 1 178 ? -23.320 -18.008 8.525 1.00 53.81 178 PRO A C 1
ATOM 1471 O O . PRO A 1 178 ? -23.313 -18.972 7.760 1.00 53.81 178 PRO A O 1
ATOM 1474 N N . TRP A 1 179 ? -23.991 -18.052 9.683 1.00 49.22 179 TRP A N 1
ATOM 1475 C CA . TRP A 1 179 ? -24.633 -19.276 10.191 1.00 49.22 179 TRP A CA 1
ATOM 1476 C C . TRP A 1 179 ? -25.977 -19.579 9.527 1.00 49.22 179 TRP A C 1
ATOM 1478 O O . TRP A 1 179 ? -26.342 -20.746 9.384 1.00 49.22 179 TRP A O 1
ATOM 1488 N N . HIS A 1 180 ? -26.691 -18.554 9.059 1.00 47.12 180 HIS A N 1
ATOM 1489 C CA . HIS A 1 180 ? -27.971 -18.736 8.370 1.00 47.12 180 HIS A CA 1
ATOM 1490 C C . HIS A 1 180 ? -27.810 -19.245 6.930 1.00 47.12 180 HIS A C 1
ATOM 1492 O O . HIS A 1 180 ? -28.709 -19.903 6.419 1.00 47.12 180 HIS A O 1
ATOM 1498 N N . GLN A 1 181 ? -26.647 -19.038 6.301 1.00 51.47 181 GLN A N 1
ATOM 1499 C CA . GLN A 1 181 ? -26.379 -19.505 4.937 1.00 51.47 181 GLN A CA 1
ATOM 1500 C C . GLN A 1 181 ? -26.048 -21.010 4.865 1.00 51.47 181 GLN A C 1
ATOM 1502 O O . GLN A 1 181 ? -26.196 -21.616 3.811 1.00 51.47 181 GLN A O 1
ATOM 1507 N N . LYS A 1 182 ? -25.652 -21.645 5.982 1.00 45.12 182 LYS A N 1
ATOM 1508 C CA . LYS A 1 182 ? -25.277 -23.076 6.035 1.00 45.12 182 LYS A CA 1
ATOM 1509 C C . LYS A 1 182 ? -26.402 -24.041 6.436 1.00 45.12 182 LYS A C 1
ATOM 1511 O O . LYS A 1 182 ? -26.196 -25.246 6.375 1.00 45.12 182 LYS A O 1
ATOM 1516 N N . ARG A 1 183 ? -27.584 -23.559 6.844 1.00 44.47 183 ARG A N 1
ATOM 1517 C CA . ARG A 1 183 ? -28.727 -24.421 7.234 1.00 44.47 183 ARG A CA 1
ATOM 1518 C C . ARG A 1 183 ? -29.778 -24.627 6.132 1.00 44.47 183 ARG A C 1
ATOM 1520 O O . ARG A 1 183 ? -30.793 -25.255 6.403 1.00 44.47 183 ARG A O 1
ATOM 1527 N N . GLY A 1 184 ? -29.536 -24.136 4.914 1.00 41.38 184 GLY A N 1
ATOM 1528 C CA . GLY A 1 184 ? -30.430 -24.329 3.761 1.00 41.38 184 GLY A CA 1
ATOM 1529 C C . GLY A 1 184 ? -30.255 -25.656 3.010 1.00 41.38 184 GLY A C 1
ATOM 1530 O O . GLY A 1 184 ? -31.108 -26.010 2.206 1.00 41.38 184 GLY A O 1
ATOM 1531 N N . GLU A 1 185 ? -29.188 -26.411 3.281 1.00 44.00 185 GLU A N 1
ATOM 1532 C CA . GLU A 1 185 ? -28.885 -27.672 2.594 1.00 44.00 185 GLU A CA 1
ATOM 1533 C C . GLU A 1 185 ? -28.754 -28.811 3.601 1.00 44.00 185 GLU A C 1
ATOM 1535 O O . GLU A 1 185 ? -27.661 -29.244 3.944 1.00 44.00 185 GLU A O 1
ATOM 1540 N N . ARG A 1 186 ? -29.890 -29.276 4.111 1.00 35.88 186 ARG A N 1
ATOM 1541 C CA . ARG A 1 186 ? -30.088 -30.654 4.573 1.00 35.88 186 ARG A CA 1
ATOM 1542 C C . ARG A 1 186 ? -31.588 -30.927 4.474 1.00 35.88 186 ARG A C 1
ATOM 1544 O O . ARG A 1 186 ? -32.337 -30.587 5.386 1.00 35.88 186 ARG A O 1
ATOM 1551 N N . LYS A 1 187 ? -32.002 -31.416 3.302 1.00 39.38 187 LYS A N 1
ATOM 1552 C CA . LYS A 1 187 ? -33.211 -32.234 3.169 1.00 39.38 187 LYS A CA 1
ATOM 1553 C C . LYS A 1 187 ? -32.878 -33.642 3.638 1.00 39.38 187 LYS A C 1
ATOM 1555 O O . LYS A 1 187 ? -31.719 -34.053 3.399 1.00 39.38 187 LYS A O 1
#